Protein AF-A0A3C0GE91-F1 (afdb_monomer_lite)

Structure (mmCIF, N/CA/C/O backbone):
data_AF-A0A3C0GE91-F1
#
_entry.id   AF-A0A3C0GE91-F1
#
loop_
_atom_site.group_PDB
_atom_site.id
_atom_site.type_symbol
_atom_site.label_atom_id
_atom_site.label_alt_id
_atom_site.label_comp_id
_atom_site.label_asym_id
_atom_site.label_entity_id
_atom_site.label_seq_id
_atom_site.pdbx_PDB_ins_code
_atom_site.Cartn_x
_atom_site.Cartn_y
_atom_site.Cartn_z
_atom_site.occupancy
_atom_site.B_iso_or_equiv
_atom_site.auth_seq_id
_atom_site.auth_comp_id
_atom_site.auth_asym_id
_atom_site.auth_atom_id
_atom_site.pdbx_PDB_model_num
ATOM 1 N N . MET A 1 1 ? 30.914 -19.020 -14.185 1.00 50.41 1 MET A N 1
ATOM 2 C CA . MET A 1 1 ? 30.324 -20.326 -13.813 1.00 50.41 1 MET A CA 1
ATOM 3 C C . MET A 1 1 ? 30.070 -20.312 -12.310 1.00 50.41 1 MET A C 1
ATOM 5 O O . MET A 1 1 ? 30.937 -19.838 -11.586 1.00 50.41 1 MET A O 1
ATOM 9 N N . PHE A 1 2 ? 28.882 -20.708 -11.852 1.00 56.19 2 PHE A N 1
ATOM 10 C CA . PHE A 1 2 ? 28.525 -20.740 -10.426 1.00 56.19 2 PHE A CA 1
ATOM 11 C C . PHE A 1 2 ? 29.394 -21.771 -9.683 1.00 56.19 2 PHE A C 1
ATOM 13 O O . PHE A 1 2 ? 29.460 -22.917 -10.116 1.00 56.19 2 PHE A O 1
ATOM 20 N N . ASP A 1 3 ? 30.070 -21.361 -8.601 1.00 71.06 3 ASP A N 1
ATOM 21 C CA . ASP A 1 3 ? 30.943 -22.225 -7.790 1.00 71.06 3 ASP A CA 1
ATOM 22 C C . ASP A 1 3 ? 30.286 -22.526 -6.427 1.00 71.06 3 ASP A C 1
ATOM 24 O O . ASP A 1 3 ? 30.345 -21.699 -5.507 1.00 71.06 3 ASP A O 1
ATOM 28 N N . PRO A 1 4 ? 29.647 -23.699 -6.271 1.00 59.56 4 PRO A N 1
ATOM 29 C CA . PRO A 1 4 ? 28.964 -24.076 -5.036 1.00 59.56 4 PRO A CA 1
ATOM 30 C C . PRO A 1 4 ? 29.921 -24.279 -3.852 1.00 59.56 4 PRO A C 1
ATOM 32 O O . PRO A 1 4 ? 29.479 -24.234 -2.702 1.00 59.56 4 PRO A O 1
ATOM 35 N N . ASN A 1 5 ? 31.227 -24.433 -4.090 1.00 64.62 5 ASN A N 1
ATOM 36 C CA . ASN A 1 5 ? 32.213 -24.634 -3.028 1.00 64.62 5 ASN A CA 1
ATOM 37 C C . ASN A 1 5 ? 32.580 -23.331 -2.302 1.00 64.62 5 ASN A C 1
ATOM 39 O O . ASN A 1 5 ? 33.088 -23.376 -1.181 1.00 64.62 5 ASN A O 1
ATOM 43 N N . LYS A 1 6 ? 32.271 -22.164 -2.885 1.00 65.06 6 LYS A N 1
ATOM 44 C CA . LYS A 1 6 ? 32.520 -20.852 -2.259 1.00 65.06 6 LYS A CA 1
ATOM 45 C C . LYS A 1 6 ? 31.477 -20.448 -1.220 1.00 65.06 6 LYS A C 1
ATOM 47 O O . LYS A 1 6 ? 31.729 -19.547 -0.426 1.00 65.06 6 LYS A O 1
ATOM 52 N N . HIS A 1 7 ? 30.328 -21.124 -1.165 1.00 61.69 7 HIS A N 1
ATOM 53 C CA . HIS A 1 7 ? 29.272 -20.802 -0.208 1.00 61.69 7 HIS A CA 1
ATOM 54 C C . HIS A 1 7 ? 28.647 -22.069 0.397 1.00 61.69 7 HIS A C 1
ATOM 56 O O . HIS A 1 7 ? 27.613 -22.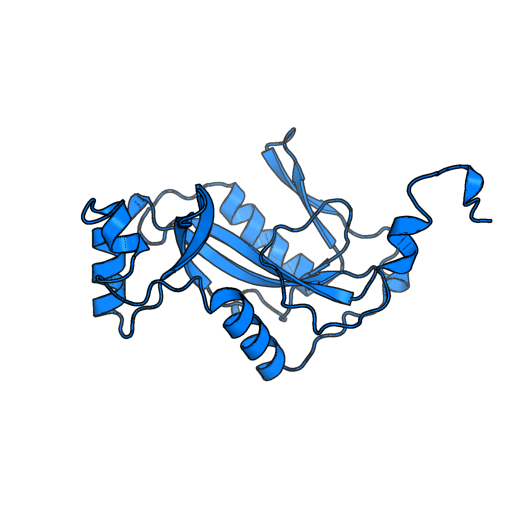557 -0.055 1.00 61.69 7 HIS A O 1
ATOM 62 N N . ARG A 1 8 ? 29.231 -22.551 1.508 1.00 56.38 8 ARG A N 1
ATOM 63 C CA . ARG A 1 8 ? 28.765 -23.721 2.295 1.00 56.38 8 ARG A CA 1
ATOM 64 C C . ARG A 1 8 ? 27.279 -23.693 2.706 1.00 56.38 8 ARG A C 1
ATOM 66 O O . ARG A 1 8 ? 26.743 -24.727 3.079 1.00 56.38 8 ARG A O 1
ATOM 73 N N . LYS A 1 9 ? 26.600 -22.539 2.641 1.00 57.41 9 LYS A N 1
ATOM 74 C CA . LYS A 1 9 ? 25.171 -22.371 2.986 1.00 57.41 9 LYS A CA 1
ATOM 75 C C . LYS A 1 9 ? 24.216 -22.408 1.781 1.00 57.41 9 LYS A C 1
ATOM 77 O O . LYS A 1 9 ? 23.005 -22.356 1.978 1.00 57.41 9 LYS A O 1
ATOM 82 N N . THR A 1 10 ? 24.723 -22.484 0.550 1.00 56.72 10 THR A N 1
ATOM 83 C CA . THR A 1 10 ? 23.903 -22.298 -0.661 1.00 56.72 10 THR A CA 1
ATOM 84 C C . THR A 1 10 ? 23.263 -23.596 -1.150 1.00 56.72 10 THR A C 1
ATOM 86 O O . THR A 1 10 ? 22.113 -23.576 -1.576 1.00 56.72 10 THR A O 1
ATOM 89 N N . ALA A 1 11 ? 23.934 -24.741 -0.997 1.00 53.84 11 ALA A N 1
ATOM 90 C CA . ALA A 1 11 ? 23.398 -26.039 -1.422 1.00 53.84 11 ALA A CA 1
ATOM 91 C C . ALA A 1 11 ? 22.108 -26.433 -0.672 1.00 53.84 11 ALA A C 1
ATOM 93 O O . ALA A 1 11 ? 21.138 -26.859 -1.292 1.00 53.84 11 ALA A O 1
ATOM 94 N N . ALA A 1 12 ? 22.048 -26.195 0.645 1.00 53.97 12 ALA A N 1
ATOM 95 C CA . ALA A 1 12 ? 20.859 -26.477 1.459 1.00 53.97 12 ALA A CA 1
ATOM 96 C C . ALA A 1 12 ? 19.664 -25.554 1.139 1.00 53.97 12 ALA A C 1
ATOM 98 O O . ALA A 1 12 ? 18.514 -25.932 1.340 1.00 53.97 12 ALA A O 1
ATOM 99 N N . ARG A 1 13 ? 19.937 -24.348 0.624 1.00 50.50 13 ARG A N 1
ATOM 100 C CA . ARG A 1 13 ? 18.934 -23.316 0.313 1.00 50.50 13 ARG A CA 1
ATOM 101 C C . ARG A 1 13 ? 18.352 -23.464 -1.097 1.00 50.50 13 ARG A C 1
ATOM 103 O O . ARG A 1 13 ? 17.225 -23.052 -1.342 1.00 50.50 13 ARG A O 1
ATOM 110 N N . LEU A 1 14 ? 19.109 -24.073 -2.013 1.00 52.66 14 LEU A N 1
ATOM 111 C CA . LEU A 1 14 ? 18.667 -24.373 -3.378 1.00 52.66 14 LEU A CA 1
ATOM 112 C C . LEU A 1 14 ? 17.669 -25.539 -3.424 1.00 52.66 14 LEU A C 1
ATOM 114 O O . LEU A 1 14 ? 16.733 -25.504 -4.216 1.00 52.66 14 LEU A O 1
ATOM 118 N N . ALA A 1 15 ? 17.801 -26.521 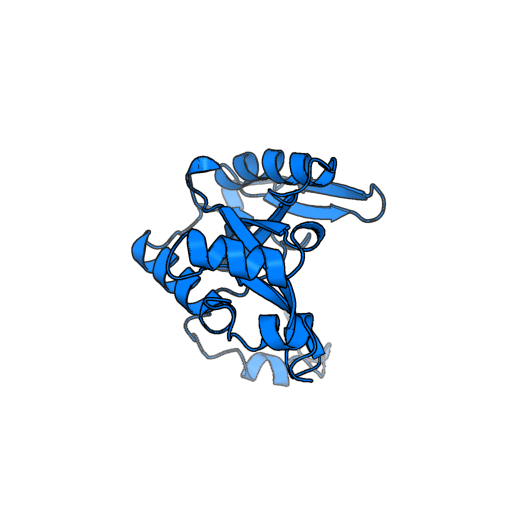-2.526 1.00 51.53 15 ALA A N 1
ATOM 119 C CA . ALA A 1 15 ? 16.870 -27.649 -2.422 1.00 51.53 15 ALA A CA 1
ATOM 120 C C . ALA A 1 15 ? 15.448 -27.248 -1.967 1.00 51.53 15 ALA A C 1
ATOM 122 O O . ALA A 1 15 ? 14.512 -28.025 -2.114 1.00 51.53 15 ALA A O 1
ATOM 123 N N . THR A 1 16 ? 15.266 -26.033 -1.435 1.00 47.50 16 THR A N 1
ATOM 124 C CA . THR A 1 16 ? 13.974 -25.523 -0.938 1.00 47.50 16 THR A CA 1
ATOM 125 C C . THR A 1 16 ? 13.190 -24.702 -1.970 1.00 47.50 16 THR A C 1
ATOM 127 O O . THR A 1 16 ? 12.083 -24.262 -1.676 1.00 47.50 16 THR A O 1
ATOM 130 N N . LEU A 1 17 ? 13.738 -24.476 -3.172 1.00 46.94 17 LEU A N 1
ATOM 131 C CA . LEU A 1 17 ? 13.163 -23.574 -4.186 1.00 46.94 17 LEU A CA 1
ATOM 132 C C . LEU A 1 17 ? 12.207 -24.245 -5.188 1.00 46.94 17 LEU A C 1
ATOM 134 O O . LEU A 1 17 ? 11.751 -23.596 -6.125 1.00 46.94 17 LEU A O 1
ATOM 138 N N . ALA A 1 18 ? 11.846 -25.511 -4.983 1.00 44.94 18 ALA A N 1
ATOM 139 C CA . ALA A 1 18 ? 10.822 -26.186 -5.772 1.00 44.94 18 ALA A CA 1
ATOM 140 C C . ALA A 1 18 ? 9.492 -26.214 -5.009 1.00 44.94 18 ALA A C 1
ATOM 142 O O . ALA A 1 18 ? 9.148 -27.188 -4.345 1.00 44.94 18 ALA A O 1
ATOM 143 N N . THR A 1 19 ? 8.736 -25.122 -5.075 1.00 43.22 19 THR A N 1
ATOM 144 C CA . THR A 1 19 ? 7.270 -25.175 -4.979 1.00 43.22 19 THR A CA 1
ATOM 145 C C . THR A 1 19 ? 6.695 -23.871 -5.510 1.00 43.22 19 THR A C 1
ATOM 147 O O . THR A 1 19 ? 6.804 -22.822 -4.877 1.00 43.22 19 THR A O 1
ATOM 150 N N . ILE A 1 20 ? 6.057 -23.946 -6.678 1.00 49.94 20 ILE A N 1
ATOM 151 C CA . ILE A 1 20 ? 5.160 -22.908 -7.189 1.00 49.94 20 ILE A CA 1
ATOM 152 C C . ILE A 1 20 ? 3.914 -22.964 -6.300 1.00 49.94 20 ILE A C 1
ATOM 154 O O . ILE A 1 20 ? 2.915 -23.596 -6.629 1.00 49.94 20 ILE A O 1
ATOM 158 N N . LYS A 1 21 ? 3.999 -22.394 -5.097 1.00 49.56 21 LYS A N 1
ATOM 159 C CA . LYS A 1 21 ? 2.789 -22.027 -4.366 1.00 49.56 21 LYS A CA 1
ATOM 160 C C . LYS A 1 21 ? 2.251 -20.759 -5.025 1.00 49.56 21 LYS A C 1
ATOM 162 O O . LYS A 1 21 ? 3.065 -19.887 -5.337 1.00 49.56 21 LYS A O 1
ATOM 167 N N . PRO A 1 22 ? 0.928 -20.622 -5.215 1.00 52.94 22 PRO A N 1
ATOM 168 C CA . PRO A 1 22 ? 0.332 -19.329 -5.513 1.00 52.94 22 PRO A CA 1
ATOM 169 C C . PRO A 1 22 ? 0.810 -18.367 -4.431 1.00 52.94 22 PRO A C 1
ATOM 171 O O . PRO A 1 22 ? 0.494 -18.542 -3.252 1.00 52.94 22 PRO A O 1
ATOM 174 N N . GLN A 1 23 ? 1.687 -17.441 -4.804 1.00 64.19 23 GLN A N 1
ATOM 175 C CA . GLN A 1 23 ? 2.278 -16.544 -3.834 1.00 64.19 23 GLN A CA 1
ATOM 176 C C . GLN A 1 23 ? 1.206 -15.524 -3.489 1.00 64.19 23 GLN A C 1
ATOM 178 O O . GLN A 1 23 ? 0.832 -14.699 -4.318 1.00 64.19 23 GLN A O 1
ATOM 183 N N . GLU A 1 24 ? 0.669 -15.623 -2.279 1.00 81.00 24 GLU A N 1
ATOM 184 C CA . GLU A 1 24 ? -0.128 -14.553 -1.702 1.00 81.00 24 GLU A CA 1
ATOM 185 C C . GLU A 1 24 ? 0.660 -13.243 -1.815 1.00 81.00 24 GLU A C 1
ATOM 187 O O . GLU A 1 24 ? 1.863 -13.197 -1.521 1.00 81.00 24 GLU A O 1
ATOM 192 N N . TRP A 1 25 ? 0.007 -12.190 -2.303 1.00 92.25 25 TRP A N 1
ATOM 193 C CA . TRP A 1 25 ? 0.679 -10.923 -2.539 1.00 92.25 25 TRP A CA 1
ATOM 194 C C . TRP A 1 25 ? 0.981 -10.281 -1.198 1.00 92.25 25 TRP A C 1
ATOM 196 O O . TRP A 1 25 ? 0.097 -9.805 -0.489 1.00 92.25 25 TRP A O 1
ATOM 206 N N . GLN A 1 26 ? 2.252 -10.287 -0.827 1.00 91.94 26 GLN A N 1
ATOM 207 C CA . GLN A 1 26 ? 2.654 -9.763 0.467 1.00 91.94 26 GLN A CA 1
ATOM 208 C C . GLN A 1 26 ? 2.490 -8.246 0.503 1.00 91.94 26 GLN A C 1
ATOM 210 O O . GLN A 1 26 ? 2.863 -7.555 -0.442 1.00 91.94 26 GLN A O 1
ATOM 215 N N . ILE A 1 27 ? 2.006 -7.721 1.626 1.00 92.50 27 ILE A N 1
ATOM 216 C CA . ILE A 1 27 ? 2.015 -6.281 1.875 1.00 92.50 27 ILE A CA 1
ATOM 217 C C . ILE A 1 27 ? 3.434 -5.872 2.273 1.00 92.50 27 ILE A C 1
ATOM 219 O O . ILE A 1 27 ? 3.951 -6.331 3.297 1.00 92.50 27 ILE A O 1
ATOM 223 N N . ARG A 1 28 ? 4.088 -5.047 1.452 1.00 93.56 28 ARG A N 1
ATOM 224 C CA . ARG A 1 28 ? 5.452 -4.556 1.692 1.00 93.56 28 ARG A CA 1
ATOM 225 C C . ARG A 1 28 ? 5.751 -3.290 0.897 1.00 93.56 28 ARG A C 1
ATOM 227 O O . ARG A 1 28 ? 5.101 -2.990 -0.097 1.00 93.56 28 ARG A O 1
ATOM 234 N N . LYS A 1 29 ? 6.794 -2.572 1.310 1.00 94.62 29 LYS A N 1
ATOM 235 C CA . LYS A 1 29 ? 7.326 -1.440 0.547 1.00 94.62 29 LYS A CA 1
ATOM 236 C C . LYS A 1 29 ? 8.186 -1.916 -0.639 1.00 94.62 29 LYS A C 1
ATOM 238 O O . LYS A 1 29 ? 8.848 -2.954 -0.508 1.00 94.62 29 LYS A O 1
ATOM 243 N N . PRO A 1 30 ? 8.221 -1.154 -1.746 1.00 95.94 30 PRO A N 1
ATOM 244 C CA . PRO A 1 30 ? 9.219 -1.299 -2.801 1.00 95.94 30 PRO A CA 1
ATOM 245 C C . PRO A 1 30 ? 10.654 -1.212 -2.257 1.00 95.94 30 PRO A C 1
ATOM 247 O O . PRO A 1 30 ? 10.892 -0.660 -1.178 1.00 95.94 30 PRO A O 1
ATOM 250 N N . LYS A 1 31 ? 11.609 -1.784 -2.995 1.00 93.44 31 LYS A N 1
ATOM 251 C CA . LYS A 1 31 ? 13.030 -1.837 -2.623 1.00 93.44 31 LYS A CA 1
ATOM 252 C C . LYS A 1 31 ? 13.891 -1.216 -3.714 1.00 93.44 31 LYS A C 1
ATOM 254 O O . LYS A 1 31 ? 13.606 -1.379 -4.893 1.00 93.44 31 LYS A O 1
ATOM 259 N N . ASN A 1 32 ? 15.020 -0.628 -3.326 1.00 93.69 32 ASN A N 1
ATOM 260 C CA . ASN A 1 32 ? 16.008 -0.075 -4.263 1.00 93.69 32 ASN A CA 1
ATOM 261 C C . ASN A 1 32 ? 16.715 -1.134 -5.142 1.00 93.69 32 ASN A C 1
ATOM 263 O O . ASN A 1 32 ? 17.412 -0.791 -6.101 1.00 93.69 32 ASN A O 1
ATOM 267 N N . SER A 1 33 ? 16.553 -2.423 -4.827 1.00 93.81 33 SER A N 1
ATOM 268 C CA . SER A 1 33 ? 17.081 -3.539 -5.614 1.00 93.81 33 SER A CA 1
ATOM 269 C C . SER A 1 33 ? 16.181 -3.950 -6.779 1.00 93.81 33 SER A C 1
ATOM 271 O O . SER A 1 33 ? 16.674 -4.600 -7.697 1.00 93.81 33 SER A O 1
ATOM 273 N N . ASP A 1 34 ? 14.899 -3.574 -6.760 1.00 95.81 34 ASP A N 1
ATOM 274 C CA . ASP A 1 34 ? 13.881 -4.144 -7.644 1.00 95.81 34 ASP A CA 1
ATOM 275 C C . ASP A 1 34 ? 13.248 -3.047 -8.511 1.00 95.81 34 ASP A C 1
ATOM 277 O O . ASP A 1 34 ? 12.730 -2.060 -7.992 1.00 95.81 34 ASP A O 1
ATOM 281 N N . PHE A 1 35 ? 13.257 -3.237 -9.833 1.00 97.88 35 PHE A N 1
ATOM 282 C CA . PHE A 1 35 ? 12.395 -2.463 -10.727 1.00 97.88 35 PHE A CA 1
ATOM 283 C C . PHE A 1 35 ? 10.970 -3.001 -10.642 1.00 97.88 35 PHE A C 1
ATOM 285 O O . PHE A 1 35 ? 10.756 -4.218 -10.713 1.00 97.88 35 PHE A O 1
ATOM 292 N N . ILE A 1 36 ? 10.011 -2.094 -10.496 1.00 97.94 36 ILE A N 1
ATOM 293 C CA . ILE A 1 36 ? 8.596 -2.399 -10.354 1.00 97.94 36 ILE A CA 1
ATOM 294 C C . ILE A 1 36 ? 7.743 -1.584 -11.320 1.00 97.94 36 ILE A C 1
ATOM 296 O O . ILE A 1 36 ? 8.153 -0.517 -11.773 1.00 97.94 36 ILE A O 1
ATOM 300 N N . GLN A 1 37 ? 6.546 -2.095 -11.583 1.00 97.94 37 GLN A N 1
ATOM 301 C CA . GLN A 1 37 ? 5.426 -1.324 -12.108 1.00 97.94 37 GLN A CA 1
ATOM 302 C C . GLN A 1 37 ? 4.228 -1.466 -11.177 1.00 97.94 37 GLN A C 1
ATOM 304 O O . GLN A 1 37 ? 4.069 -2.494 -10.507 1.00 97.94 37 GLN A O 1
ATOM 309 N N . ILE A 1 38 ? 3.401 -0.429 -11.140 1.00 98.19 38 ILE A N 1
ATOM 310 C CA . ILE A 1 38 ? 2.135 -0.381 -10.412 1.00 98.19 38 ILE A CA 1
ATOM 311 C C . ILE A 1 38 ? 0.996 -0.646 -11.401 1.00 98.19 38 ILE A C 1
ATOM 313 O O . ILE A 1 38 ? 1.059 -0.225 -12.551 1.00 98.19 38 ILE A O 1
ATOM 317 N N . TYR A 1 39 ? -0.023 -1.387 -10.972 1.00 97.25 39 TYR A N 1
ATOM 318 C CA . TYR A 1 39 ? -1.207 -1.663 -11.790 1.00 97.25 39 TYR A CA 1
ATOM 319 C C . TYR A 1 39 ? -2.026 -0.391 -12.078 1.00 97.25 39 TYR A C 1
ATOM 321 O O . TYR A 1 39 ? -2.027 0.546 -11.280 1.00 97.25 39 TYR A O 1
ATOM 329 N N . GLY A 1 40 ? -2.782 -0.394 -13.176 1.00 95.06 40 GLY A N 1
ATOM 330 C CA . GLY A 1 40 ? -3.640 0.718 -13.591 1.00 95.06 40 GLY A CA 1
ATOM 331 C C . GLY A 1 40 ? -2.950 1.683 -14.554 1.00 95.06 40 GLY A C 1
ATOM 332 O O . GLY A 1 40 ? -1.742 1.616 -14.765 1.00 95.06 40 GLY A O 1
ATOM 333 N N . ASN A 1 41 ? -3.741 2.561 -15.160 1.00 94.62 41 ASN A N 1
ATOM 334 C CA . ASN A 1 41 ? -3.296 3.584 -16.106 1.00 94.62 41 ASN A CA 1
ATOM 335 C C . ASN A 1 41 ? -3.206 4.964 -15.450 1.00 94.62 41 ASN A C 1
ATOM 337 O O . ASN A 1 41 ? -2.431 5.809 -15.904 1.00 94.62 41 ASN A O 1
ATOM 341 N N . SER A 1 42 ? -3.988 5.195 -14.395 1.00 94.81 42 SER A N 1
ATOM 342 C CA . SER A 1 42 ? -3.926 6.412 -13.595 1.00 94.81 42 SER A CA 1
ATOM 343 C C . SER A 1 42 ? -4.120 6.125 -12.107 1.00 94.81 42 SER A C 1
ATOM 345 O O . SER A 1 42 ? -4.518 5.031 -11.700 1.00 94.81 42 SER A O 1
ATOM 347 N N . ILE A 1 43 ? -3.811 7.109 -11.264 1.00 94.31 43 ILE A N 1
ATOM 348 C CA . ILE A 1 43 ? -3.907 6.966 -9.807 1.00 94.31 43 ILE A CA 1
ATOM 349 C C . ILE A 1 43 ? -5.355 6.733 -9.347 1.00 94.31 43 ILE A C 1
ATOM 351 O O . ILE A 1 43 ? -5.574 6.123 -8.305 1.00 94.31 43 ILE A O 1
ATOM 355 N N . GLU A 1 44 ? -6.335 7.174 -10.137 1.00 94.69 44 GLU A N 1
ATOM 356 C CA . GLU A 1 44 ? -7.7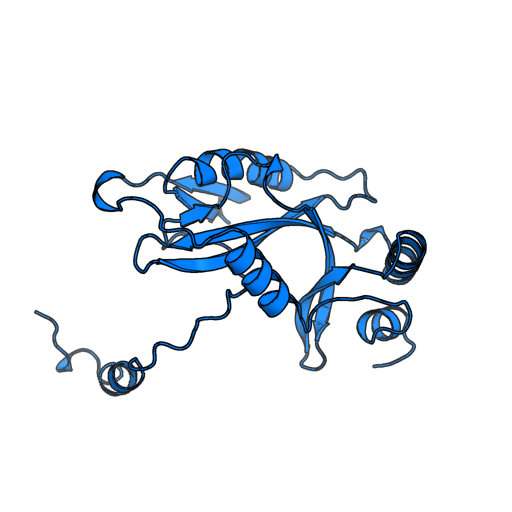69 6.974 -9.910 1.00 94.69 44 GLU A CA 1
ATOM 357 C C . GLU A 1 44 ? -8.207 5.512 -10.077 1.00 94.69 44 GLU A C 1
ATOM 359 O O . GLU A 1 44 ? -9.231 5.125 -9.517 1.00 94.69 44 GLU A O 1
ATOM 364 N N . ASP A 1 45 ? -7.421 4.682 -10.774 1.00 92.75 45 ASP A N 1
ATOM 365 C CA . ASP A 1 45 ? -7.662 3.235 -10.864 1.00 92.75 45 ASP A CA 1
ATOM 366 C C . ASP A 1 45 ? -7.336 2.505 -9.545 1.00 92.75 45 ASP A C 1
ATOM 368 O O . ASP A 1 45 ? -7.622 1.313 -9.392 1.00 92.75 45 ASP A O 1
ATOM 372 N N . LEU A 1 46 ? -6.699 3.192 -8.589 1.00 95.44 46 LEU A N 1
ATOM 373 C CA . LEU A 1 46 ? -6.241 2.618 -7.330 1.00 95.44 46 LEU A CA 1
ATOM 374 C C . LEU A 1 46 ? -7.196 2.944 -6.182 1.00 95.44 46 LEU A C 1
ATOM 376 O O . LEU A 1 46 ? -7.633 4.077 -5.989 1.00 95.44 46 LEU A O 1
ATOM 380 N N . ALA A 1 47 ? -7.462 1.939 -5.349 1.00 94.00 47 ALA A N 1
ATOM 381 C CA . ALA A 1 47 ? -8.283 2.116 -4.161 1.00 94.00 47 ALA A CA 1
ATOM 382 C C . ALA A 1 47 ? -7.550 2.944 -3.096 1.00 94.00 47 ALA A C 1
ATOM 384 O O . ALA A 1 47 ? -6.360 2.743 -2.836 1.00 94.00 47 ALA A O 1
ATOM 385 N N . ILE A 1 48 ? -8.291 3.822 -2.423 1.00 94.38 48 ILE A N 1
ATOM 386 C CA . ILE A 1 48 ? -7.841 4.517 -1.219 1.00 94.38 48 ILE A CA 1
ATOM 387 C C . ILE A 1 48 ? -8.550 3.888 -0.027 1.00 94.38 48 ILE A C 1
ATOM 389 O O . ILE A 1 48 ? -9.771 3.755 -0.025 1.00 94.38 48 ILE A O 1
ATOM 393 N N . VAL A 1 49 ? -7.782 3.503 0.986 1.00 94.38 49 VAL A N 1
ATOM 394 C CA . VAL A 1 49 ? -8.297 2.841 2.188 1.00 94.38 49 VAL A CA 1
ATOM 395 C C . VAL A 1 49 ? -7.886 3.594 3.440 1.00 94.38 49 VAL A C 1
ATOM 397 O O . VAL A 1 49 ? -6.819 4.213 3.485 1.00 94.38 49 VAL A O 1
ATOM 400 N N . ASN A 1 50 ? -8.721 3.506 4.471 1.00 95.81 50 ASN A N 1
ATOM 401 C CA . ASN A 1 50 ? -8.361 3.914 5.820 1.00 95.81 50 ASN A CA 1
ATOM 402 C C . ASN A 1 50 ? -7.712 2.742 6.544 1.00 95.81 50 ASN A C 1
ATOM 404 O O . ASN A 1 50 ? -8.116 1.589 6.395 1.00 95.81 50 ASN A O 1
ATOM 408 N N . MET A 1 51 ? -6.687 3.039 7.330 1.00 95.25 51 MET A N 1
ATOM 409 C CA . MET A 1 51 ? -5.948 2.032 8.066 1.00 95.25 51 MET A CA 1
ATOM 410 C C . MET A 1 51 ? -5.501 2.524 9.434 1.00 95.25 51 MET A C 1
ATOM 412 O O . MET A 1 51 ? -5.293 3.716 9.674 1.00 95.25 51 MET A O 1
ATOM 416 N N . TYR A 1 52 ? -5.288 1.562 10.317 1.00 95.12 52 TYR A N 1
ATOM 417 C CA . TYR A 1 52 ? -4.768 1.752 11.655 1.00 95.12 52 TYR A CA 1
ATOM 418 C C . TYR A 1 52 ? -3.526 0.885 11.855 1.00 95.12 52 TYR A C 1
ATOM 420 O O . TYR A 1 52 ? -3.477 -0.274 11.441 1.00 95.12 52 TYR A O 1
ATOM 428 N N . GLU A 1 53 ? -2.493 1.449 12.472 1.00 93.06 53 GLU A N 1
ATOM 429 C CA . GLU A 1 53 ? -1.256 0.727 12.758 1.00 93.06 53 GLU A CA 1
ATOM 430 C C . GLU A 1 53 ? -1.259 0.266 14.211 1.00 93.06 53 GLU A C 1
ATOM 432 O O . GLU A 1 53 ? -1.215 1.083 15.128 1.00 93.06 53 GLU A O 1
ATOM 437 N N . GLN A 1 54 ? -1.271 -1.047 14.426 1.00 92.00 54 GLN A N 1
ATOM 438 C CA . GLN A 1 54 ? -1.252 -1.633 15.764 1.00 92.00 54 GLN A CA 1
ATOM 439 C C . GLN A 1 54 ? -0.523 -2.970 15.761 1.00 92.00 54 GLN A C 1
ATOM 441 O O . GLN A 1 54 ? -0.446 -3.656 14.737 1.00 92.00 54 GLN A O 1
ATOM 446 N N . ARG A 1 55 ? 0.020 -3.346 16.918 1.00 89.50 55 ARG A N 1
ATOM 447 C CA . ARG A 1 55 ? 0.611 -4.667 17.115 1.00 89.50 55 ARG A CA 1
ATOM 448 C C . ARG A 1 55 ? -0.455 -5.759 17.025 1.00 89.50 55 ARG A C 1
ATOM 450 O O . ARG A 1 55 ? -1.551 -5.612 17.562 1.00 89.50 55 ARG A O 1
ATOM 457 N N . ASP A 1 56 ? -0.114 -6.859 16.368 1.00 85.50 56 ASP A N 1
ATOM 458 C CA . ASP A 1 56 ? -0.870 -8.104 16.486 1.00 85.50 56 ASP A CA 1
ATOM 459 C C . ASP A 1 56 ? -0.665 -8.753 17.870 1.00 85.50 56 ASP A C 1
ATOM 461 O O . ASP A 1 56 ? 0.141 -8.286 18.682 1.00 85.50 56 ASP A O 1
ATOM 465 N N . GLY A 1 57 ? -1.369 -9.857 18.141 1.00 79.38 57 GLY A N 1
ATOM 466 C CA . GLY A 1 57 ? -1.208 -10.616 19.390 1.00 79.38 57 GLY A CA 1
ATOM 467 C C . GLY A 1 57 ? 0.213 -11.164 19.619 1.00 79.38 57 GLY A C 1
ATOM 468 O O . GLY A 1 57 ? 0.557 -11.522 20.742 1.00 79.38 57 GLY A O 1
ATOM 469 N N . GLY A 1 58 ? 1.060 -11.191 18.581 1.00 82.69 58 GLY A N 1
ATOM 470 C CA . GLY A 1 58 ? 2.480 -11.550 18.654 1.00 82.69 58 GLY A CA 1
ATOM 471 C C . GLY A 1 58 ? 3.417 -10.358 18.881 1.00 82.69 58 GLY A C 1
ATOM 472 O O . GLY A 1 58 ? 4.636 -10.530 18.905 1.00 82.69 58 GLY A O 1
ATOM 473 N N . GLY A 1 59 ? 2.884 -9.143 19.029 1.00 82.94 59 GLY A N 1
ATOM 474 C CA . GLY A 1 59 ? 3.660 -7.928 19.263 1.00 82.94 59 GLY A CA 1
ATOM 475 C C . GLY A 1 59 ? 4.270 -7.308 18.003 1.00 82.94 59 GLY A C 1
ATOM 476 O O . GLY A 1 59 ? 5.018 -6.332 18.116 1.00 82.94 59 GLY A O 1
ATOM 477 N N . THR A 1 60 ? 3.972 -7.814 16.807 1.00 87.62 60 THR A N 1
ATOM 478 C CA . THR A 1 60 ? 4.491 -7.256 15.549 1.00 87.62 60 THR A CA 1
ATOM 479 C C . THR A 1 60 ? 3.574 -6.148 15.055 1.00 87.62 60 THR A C 1
ATOM 481 O O . THR A 1 60 ? 2.373 -6.355 14.947 1.00 87.62 60 THR A O 1
ATOM 484 N N . MET A 1 61 ? 4.123 -4.976 14.712 1.00 90.06 61 MET A N 1
ATOM 485 C CA . MET A 1 61 ? 3.331 -3.898 14.105 1.00 90.06 61 MET A CA 1
ATOM 486 C C . MET A 1 61 ? 2.733 -4.352 12.772 1.00 90.06 61 MET A C 1
ATOM 488 O O . MET A 1 61 ? 3.459 -4.816 11.887 1.00 90.06 61 MET A O 1
ATOM 492 N N . LYS A 1 62 ? 1.420 -4.189 12.627 1.00 90.56 62 LYS A N 1
ATOM 493 C CA . LYS A 1 62 ? 0.660 -4.479 11.412 1.00 90.56 62 LYS A CA 1
ATOM 494 C C . LYS A 1 62 ? -0.162 -3.265 10.998 1.00 90.56 62 LYS A C 1
ATOM 496 O O . LYS A 1 62 ? -0.514 -2.421 11.819 1.00 90.56 62 LYS A O 1
ATOM 501 N N . GLU A 1 63 ? -0.452 -3.211 9.707 1.00 92.50 63 GLU A N 1
ATOM 502 C CA . GLU A 1 63 ? -1.395 -2.278 9.098 1.00 92.50 63 GLU A CA 1
ATOM 503 C C . GLU A 1 63 ? -2.737 -3.009 8.975 1.00 92.50 63 GLU A C 1
ATOM 505 O O . GLU A 1 63 ? -2.803 -4.069 8.347 1.00 92.50 63 GLU A O 1
ATOM 510 N N . TRP A 1 64 ? -3.765 -2.468 9.627 1.00 94.06 64 TRP A N 1
ATOM 511 C CA . TRP A 1 64 ? -5.129 -2.992 9.660 1.00 94.06 64 TRP A CA 1
ATOM 512 C C . TRP A 1 64 ? -6.033 -2.071 8.854 1.00 94.06 64 TRP A C 1
ATOM 514 O O . TRP A 1 64 ? -6.025 -0.867 9.099 1.00 94.06 64 TRP A O 1
ATOM 524 N N . LEU A 1 65 ? -6.804 -2.607 7.914 1.00 95.38 65 LEU A N 1
ATOM 525 C CA . LEU A 1 65 ? -7.802 -1.837 7.179 1.00 95.38 65 LEU A CA 1
ATOM 526 C C . LEU A 1 65 ? -9.018 -1.576 8.059 1.00 95.38 65 LEU A C 1
ATOM 528 O O . LEU A 1 65 ? -9.422 -2.443 8.827 1.00 95.38 65 LEU A O 1
ATOM 532 N N . ILE A 1 66 ? -9.602 -0.394 7.929 1.00 95.50 66 ILE A N 1
ATOM 533 C CA . ILE A 1 66 ? -10.905 -0.070 8.508 1.00 95.50 66 ILE A CA 1
ATOM 534 C C . ILE A 1 66 ? -11.930 -0.263 7.395 1.00 95.50 66 ILE A C 1
ATOM 536 O O . ILE A 1 66 ? -11.806 0.365 6.343 1.00 95.50 66 ILE A O 1
ATOM 540 N N . GLN A 1 67 ? -12.862 -1.189 7.604 1.00 94.38 67 GLN A N 1
ATOM 541 C CA . GLN A 1 67 ? -13.908 -1.515 6.640 1.00 94.38 67 GLN A CA 1
ATOM 542 C C . GLN A 1 67 ? -15.126 -2.084 7.375 1.00 94.38 67 GLN A C 1
ATOM 544 O O . GLN A 1 67 ? -15.389 -3.288 7.371 1.00 94.38 67 GLN A O 1
ATOM 549 N N . GLY A 1 68 ? -15.845 -1.200 8.050 1.00 92.81 68 GLY A N 1
ATOM 550 C CA . GLY A 1 68 ? -17.142 -1.456 8.640 1.00 92.81 68 GLY A CA 1
ATOM 551 C C . GLY A 1 68 ? -18.185 -1.828 7.591 1.00 92.81 68 GLY A C 1
ATOM 552 O O . GLY A 1 68 ? -18.025 -1.631 6.387 1.00 92.81 68 GLY A O 1
ATOM 553 N N . LYS A 1 69 ? -19.296 -2.389 8.066 1.00 9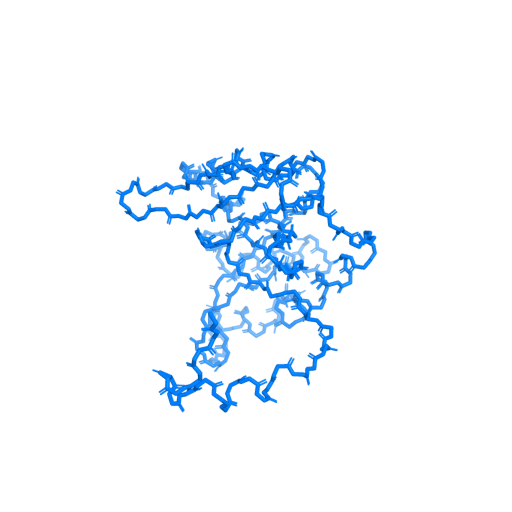3.44 69 LYS A N 1
ATOM 554 C CA . LYS A 1 69 ? -20.438 -2.768 7.216 1.00 93.44 69 LYS A CA 1
ATOM 555 C C . LYS A 1 69 ? -21.132 -1.576 6.534 1.00 93.44 69 LYS A C 1
ATOM 557 O O . LYS A 1 69 ? -21.835 -1.775 5.547 1.00 93.44 69 LYS A O 1
ATOM 562 N N . ASP A 1 70 ? -20.992 -0.383 7.106 1.00 94.56 70 ASP A N 1
ATOM 563 C CA . ASP A 1 70 ? -21.599 0.877 6.688 1.00 94.56 70 ASP A CA 1
ATOM 564 C C . ASP A 1 70 ? -20.766 2.060 7.219 1.00 94.56 70 ASP A C 1
ATOM 566 O O . ASP A 1 70 ? -19.951 1.897 8.135 1.00 94.56 70 ASP A O 1
ATOM 570 N N . ASP A 1 71 ? -20.994 3.249 6.654 1.00 93.62 71 ASP A N 1
ATOM 571 C CA . ASP A 1 71 ? -20.267 4.480 7.001 1.00 93.62 71 ASP A CA 1
ATOM 572 C C . ASP A 1 71 ? -20.411 4.841 8.492 1.00 93.62 71 ASP A C 1
ATOM 574 O O . ASP A 1 71 ? -19.461 5.293 9.127 1.00 93.62 71 ASP A O 1
ATOM 578 N N . GLU A 1 72 ? -21.578 4.579 9.093 1.00 96.50 72 GLU A N 1
ATOM 579 C CA . GLU A 1 72 ? -21.816 4.827 10.521 1.00 96.50 72 GLU A CA 1
ATOM 580 C C . GLU A 1 72 ? -20.913 3.944 11.403 1.00 96.50 72 GLU A C 1
ATOM 582 O O . GLU A 1 72 ? -20.395 4.378 12.439 1.00 96.50 72 GLU A O 1
ATOM 587 N N . THR A 1 73 ? -20.712 2.687 11.007 1.00 96.12 73 THR A N 1
ATOM 588 C CA . THR A 1 73 ? -19.804 1.762 11.690 1.00 96.12 73 THR A CA 1
ATOM 589 C C . THR A 1 73 ? -18.353 2.205 11.522 1.00 96.12 73 THR A C 1
ATOM 591 O O . THR A 1 73 ? -17.610 2.191 12.507 1.00 96.12 73 THR A O 1
ATOM 594 N N . ASP A 1 74 ? -17.963 2.653 10.327 1.00 94.75 74 ASP A N 1
ATOM 595 C CA . ASP A 1 74 ? -16.629 3.209 10.068 1.00 94.75 74 ASP A CA 1
ATOM 596 C C . ASP A 1 74 ? -16.331 4.416 10.955 1.00 94.75 74 ASP A C 1
ATOM 598 O O . ASP A 1 74 ? -15.293 4.458 11.623 1.00 94.75 74 ASP A O 1
ATOM 602 N N . GLU A 1 75 ? -17.259 5.369 11.039 1.00 95.69 75 GLU A N 1
ATOM 603 C CA . GLU A 1 75 ? -17.118 6.544 11.897 1.00 95.69 75 GLU A CA 1
ATOM 604 C C . GLU A 1 75 ? -16.940 6.148 13.366 1.00 95.69 75 GLU A C 1
ATOM 606 O O . GLU A 1 75 ? -16.032 6.644 14.039 1.00 95.69 75 GLU A O 1
ATOM 611 N N . LYS A 1 76 ? -17.747 5.205 13.869 1.00 97.31 76 LYS A N 1
ATOM 612 C CA . LYS A 1 76 ? -17.624 4.711 15.250 1.00 97.31 76 LYS A CA 1
ATOM 613 C C . LYS A 1 76 ? -16.272 4.051 15.505 1.00 97.31 76 LYS A C 1
ATOM 615 O O . LYS A 1 76 ? -15.651 4.327 16.533 1.00 97.31 76 LYS A O 1
ATOM 620 N N . ILE A 1 77 ? -15.799 3.207 14.586 1.00 97.38 77 ILE A N 1
ATOM 621 C CA . ILE A 1 77 ? -14.476 2.574 14.684 1.00 97.38 77 ILE A CA 1
ATOM 622 C C . ILE A 1 77 ? -13.388 3.649 14.732 1.00 97.38 77 ILE A C 1
ATOM 624 O O . ILE A 1 77 ? -12.549 3.634 15.633 1.00 97.38 77 ILE A O 1
ATOM 628 N N . VAL A 1 78 ? -13.418 4.613 13.811 1.00 96.38 78 VAL A N 1
ATOM 629 C CA . VAL A 1 78 ? -12.441 5.709 13.732 1.00 96.38 78 VAL A CA 1
ATOM 630 C C . VAL A 1 78 ? -12.406 6.531 15.021 1.00 96.38 78 VAL A C 1
ATOM 632 O O . VAL A 1 78 ? -11.319 6.842 15.513 1.00 96.38 78 VAL A O 1
ATOM 635 N N . GLN A 1 79 ? -13.567 6.857 15.598 1.00 96.25 79 GLN A N 1
ATOM 636 C CA . GLN A 1 79 ? -13.636 7.592 16.865 1.00 96.25 79 GLN A CA 1
ATOM 637 C C . GLN A 1 79 ? -12.988 6.807 18.011 1.00 96.25 79 GLN A C 1
ATOM 639 O O . GLN A 1 79 ? -12.182 7.365 18.758 1.00 96.25 79 GLN A O 1
ATOM 644 N N . LEU A 1 80 ? -13.272 5.505 18.118 1.00 97.00 80 LEU A N 1
ATOM 645 C CA . LEU A 1 80 ? -12.676 4.641 19.144 1.00 97.00 80 LEU A CA 1
ATOM 646 C C . LEU A 1 80 ? -11.162 4.458 18.958 1.00 97.00 80 LEU A C 1
ATOM 648 O O . LEU A 1 80 ? -10.428 4.353 19.938 1.00 97.00 80 LEU A O 1
ATOM 652 N N . LEU A 1 81 ? -10.677 4.455 17.716 1.00 95.31 81 LEU A N 1
ATOM 653 C CA . LEU A 1 81 ? -9.252 4.326 17.394 1.00 95.31 81 LEU A CA 1
ATOM 654 C C . LEU A 1 81 ? -8.466 5.641 17.483 1.00 95.31 81 LEU A C 1
ATOM 656 O O . LEU A 1 81 ? -7.255 5.631 17.253 1.00 95.31 81 LEU A O 1
ATOM 660 N N . ASN A 1 82 ? -9.126 6.742 17.858 1.00 92.56 82 ASN A N 1
ATOM 661 C CA . ASN A 1 82 ? -8.636 8.115 17.773 1.00 92.56 82 ASN A CA 1
ATOM 662 C C . ASN A 1 82 ? -8.375 8.546 16.309 1.00 92.56 82 ASN A C 1
ATOM 664 O O . ASN A 1 82 ? -7.377 8.128 15.710 1.00 92.56 82 ASN A O 1
ATOM 668 N N . PRO A 1 83 ? -9.181 9.472 15.748 1.00 92.75 83 PRO A N 1
ATOM 669 C CA . PRO A 1 83 ? -9.058 9.897 14.351 1.00 92.75 83 PRO A CA 1
ATOM 670 C C . PRO A 1 83 ? -7.651 10.377 13.957 1.00 92.75 83 PRO A C 1
ATOM 672 O O . PRO A 1 83 ? -7.208 10.152 12.832 1.00 92.75 83 PRO A O 1
ATOM 675 N N . SER A 1 84 ? -6.904 10.980 14.892 1.00 89.88 84 SER A N 1
ATOM 676 C CA . SER A 1 84 ? -5.538 11.472 14.643 1.00 89.88 84 SER A CA 1
ATOM 677 C C . SER A 1 84 ? -4.497 10.369 14.405 1.00 89.88 84 SER A C 1
ATOM 679 O O . SER A 1 84 ? -3.412 10.656 13.897 1.00 89.88 84 SER A O 1
ATOM 681 N N . GLN A 1 85 ? -4.804 9.125 14.784 1.00 90.44 85 GLN A N 1
ATOM 682 C CA . GLN A 1 85 ? -3.943 7.955 14.591 1.00 90.44 85 GLN A CA 1
ATOM 683 C C . GLN A 1 85 ? -4.315 7.145 13.343 1.00 90.44 85 GLN A C 1
ATOM 685 O O . GLN A 1 85 ? -3.506 6.345 12.870 1.00 90.44 85 GLN A O 1
ATOM 690 N N . VAL A 1 86 ? -5.512 7.358 12.790 1.00 94.19 86 VAL A N 1
ATOM 691 C CA . VAL A 1 86 ? -5.949 6.719 11.547 1.00 94.19 86 VAL A CA 1
ATOM 692 C C . VAL A 1 86 ? -5.222 7.357 10.371 1.00 94.19 86 VAL A C 1
ATOM 694 O O . VAL A 1 86 ? -5.131 8.580 10.260 1.00 94.19 86 VAL A O 1
ATOM 697 N N . LYS A 1 87 ? -4.696 6.521 9.482 1.00 92.94 87 LYS A N 1
ATOM 698 C CA . LYS A 1 87 ? -3.985 6.920 8.265 1.00 92.94 87 LYS A CA 1
ATOM 699 C C . LYS A 1 87 ? -4.793 6.504 7.047 1.00 92.94 87 LYS A C 1
ATOM 701 O O . LYS A 1 87 ? -5.626 5.610 7.133 1.00 92.94 87 LYS A O 1
ATOM 706 N N . SER A 1 88 ? -4.494 7.106 5.905 1.00 94.75 88 SER A N 1
ATOM 707 C CA . SER A 1 88 ? -4.963 6.605 4.617 1.00 94.75 88 SER A CA 1
ATOM 708 C C . SER A 1 88 ? -3.801 5.986 3.837 1.00 94.75 88 SER A C 1
ATOM 710 O O . SER A 1 88 ? -2.639 6.329 4.070 1.00 94.75 88 SER A O 1
ATOM 712 N N . ALA A 1 89 ? -4.082 5.060 2.927 1.00 96.12 89 ALA A N 1
ATOM 713 C CA . ALA A 1 89 ? -3.127 4.586 1.932 1.00 96.12 89 ALA A CA 1
ATOM 714 C C . ALA A 1 89 ? -3.801 4.409 0.579 1.00 96.12 89 ALA A C 1
ATOM 716 O O . ALA A 1 89 ? -4.948 3.977 0.498 1.00 96.12 89 ALA A O 1
ATOM 717 N N . ILE A 1 90 ? -3.033 4.674 -0.473 1.00 97.12 90 ILE A N 1
ATOM 718 C CA . ILE A 1 90 ? -3.350 4.187 -1.812 1.00 97.12 90 ILE A CA 1
ATOM 719 C C . ILE A 1 90 ? -2.867 2.736 -1.877 1.00 97.12 90 ILE A C 1
ATOM 721 O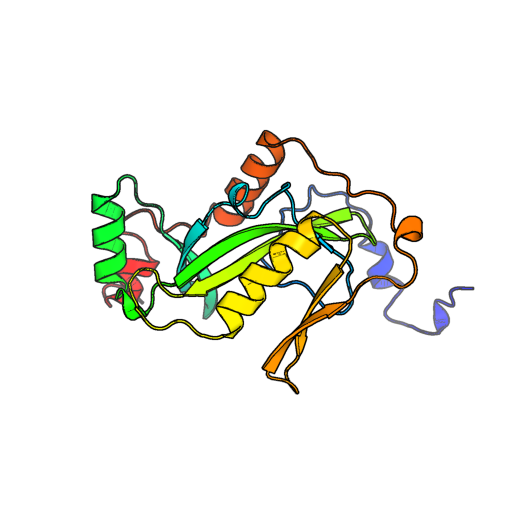 O . ILE A 1 90 ? -1.726 2.433 -1.506 1.00 97.12 90 ILE A O 1
ATOM 725 N N . VAL A 1 91 ? -3.744 1.831 -2.294 1.00 96.94 91 VAL A N 1
ATOM 726 C CA . VAL A 1 91 ? -3.434 0.413 -2.452 1.00 96.94 91 VAL A CA 1
ATOM 727 C C . VAL A 1 91 ? -2.814 0.219 -3.827 1.00 96.94 91 VAL A C 1
ATOM 729 O O . VAL A 1 91 ? -3.508 0.276 -4.836 1.00 96.94 91 VAL A O 1
ATOM 732 N N . CYS A 1 92 ? -1.507 -0.029 -3.864 1.00 97.69 92 CYS A N 1
ATOM 733 C CA . CYS A 1 92 ? -0.755 -0.200 -5.100 1.00 97.69 92 CYS A CA 1
ATOM 734 C C . CYS A 1 92 ? -0.384 -1.679 -5.298 1.00 97.69 92 CYS A C 1
ATOM 736 O O . CYS A 1 92 ? 0.604 -2.141 -4.718 1.00 97.69 92 CYS A O 1
ATOM 738 N N . PRO A 1 93 ? -1.128 -2.450 -6.109 1.00 97.44 93 PRO A N 1
ATOM 739 C CA . PRO A 1 93 ? -0.608 -3.672 -6.706 1.00 97.44 93 PRO A CA 1
ATOM 740 C C . PRO A 1 93 ? 0.689 -3.402 -7.463 1.00 97.44 93 PRO A C 1
ATOM 742 O O . PRO A 1 93 ? 0.733 -2.534 -8.332 1.00 97.44 93 PRO A O 1
ATOM 745 N N . CYS A 1 94 ? 1.735 -4.156 -7.157 1.00 97.56 94 CYS A N 1
ATOM 746 C CA . CYS A 1 94 ? 3.040 -4.025 -7.786 1.00 97.56 94 CYS A CA 1
ATOM 747 C C . CYS A 1 94 ? 3.475 -5.352 -8.405 1.00 97.56 94 CYS A C 1
ATOM 749 O O . CYS A 1 94 ? 3.211 -6.416 -7.842 1.00 97.56 94 CYS A O 1
ATOM 751 N N . VAL A 1 95 ? 4.214 -5.285 -9.510 1.00 96.56 95 VAL A N 1
ATOM 752 C CA . VAL A 1 95 ? 4.920 -6.418 -10.126 1.00 96.56 95 VAL A CA 1
ATOM 753 C C . VAL A 1 95 ? 6.411 -6.109 -10.199 1.00 96.56 95 VAL A C 1
ATOM 755 O O . VAL A 1 95 ? 6.783 -4.960 -10.413 1.00 96.56 95 VAL A O 1
ATOM 758 N N . ILE A 1 96 ? 7.270 -7.110 -9.994 1.00 95.94 96 ILE A N 1
ATOM 759 C CA . ILE A 1 96 ? 8.732 -6.981 -10.088 1.00 95.94 96 ILE A CA 1
ATOM 760 C C . ILE A 1 96 ? 9.223 -7.497 -11.437 1.00 95.94 96 ILE A C 1
ATOM 762 O O . ILE A 1 96 ? 8.971 -8.651 -11.777 1.00 95.94 96 ILE A O 1
ATOM 766 N N . ALA A 1 97 ? 10.017 -6.699 -12.151 1.00 95.00 97 ALA A N 1
ATOM 767 C CA . ALA A 1 97 ? 10.551 -7.072 -13.464 1.00 95.00 97 ALA A CA 1
ATOM 768 C C . ALA A 1 97 ? 11.400 -8.359 -13.437 1.00 95.00 97 ALA A C 1
ATOM 770 O O . ALA A 1 97 ? 11.325 -9.186 -14.337 1.00 95.00 97 ALA A O 1
ATOM 771 N N . ALA A 1 98 ? 12.197 -8.570 -12.384 1.00 91.12 98 ALA A N 1
ATOM 772 C CA . ALA A 1 98 ? 13.173 -9.663 -12.328 1.00 91.12 98 ALA A CA 1
ATOM 773 C C . ALA A 1 98 ? 12.557 -11.075 -12.303 1.00 91.12 98 ALA A C 1
ATOM 775 O O . ALA A 1 98 ? 13.221 -12.040 -12.676 1.00 91.12 98 ALA A O 1
ATOM 776 N N . ASN A 1 99 ? 11.333 -11.223 -11.794 1.00 89.50 99 ASN A N 1
ATOM 777 C CA . ASN A 1 99 ? 10.726 -12.540 -11.571 1.00 89.50 99 ASN A CA 1
ATOM 778 C C . ASN A 1 99 ? 9.194 -12.556 -11.662 1.00 89.50 99 ASN A C 1
ATOM 780 O O . ASN A 1 99 ? 8.582 -13.572 -11.334 1.00 89.50 99 ASN A O 1
ATOM 784 N N . MET A 1 100 ? 8.577 -11.438 -12.051 1.00 90.25 100 MET A N 1
ATOM 785 C CA . MET A 1 100 ? 7.126 -11.244 -12.117 1.00 90.25 100 MET A CA 1
ATOM 786 C C . MET A 1 100 ? 6.395 -11.535 -10.799 1.00 90.25 100 MET A C 1
ATOM 788 O O . MET A 1 100 ? 5.179 -11.733 -10.786 1.00 90.25 100 MET A O 1
ATOM 792 N N . GLN A 1 101 ? 7.110 -11.531 -9.665 1.00 92.19 101 GLN A N 1
ATOM 793 C CA . GLN A 1 101 ? 6.470 -11.611 -8.360 1.00 92.19 101 GLN A CA 1
ATOM 794 C C . GLN A 1 101 ? 5.669 -10.347 -8.108 1.00 92.19 101 GLN A C 1
ATOM 796 O O . GLN A 1 101 ? 6.121 -9.230 -8.372 1.00 92.19 101 GLN A O 1
ATOM 801 N N . ARG A 1 102 ? 4.489 -10.549 -7.532 1.00 94.88 102 ARG A N 1
ATOM 802 C CA . ARG A 1 102 ? 3.546 -9.485 -7.237 1.00 94.88 102 ARG A CA 1
ATOM 803 C C . ARG A 1 102 ? 3.411 -9.287 -5.738 1.00 94.88 102 ARG A C 1
ATOM 805 O O . ARG A 1 102 ? 3.598 -10.212 -4.944 1.00 94.88 102 ARG A O 1
ATOM 812 N N . PHE A 1 103 ? 3.158 -8.052 -5.349 1.00 96.00 103 PHE A N 1
ATOM 813 C CA . PHE A 1 103 ? 3.023 -7.649 -3.958 1.00 96.00 103 PHE A CA 1
ATOM 814 C C . PHE A 1 103 ? 2.111 -6.427 -3.865 1.00 96.00 103 PHE A C 1
ATOM 816 O O . PHE A 1 103 ? 1.777 -5.823 -4.881 1.00 96.00 103 PHE A O 1
ATOM 823 N N . ILE A 1 104 ? 1.701 -6.069 -2.654 1.00 96.56 104 ILE A N 1
ATOM 824 C CA . ILE A 1 104 ? 0.876 -4.886 -2.408 1.00 96.56 104 ILE A CA 1
ATOM 825 C C . ILE A 1 104 ? 1.726 -3.873 -1.664 1.00 96.56 104 ILE A C 1
ATOM 827 O O . ILE A 1 104 ? 2.278 -4.172 -0.603 1.00 96.56 104 ILE A O 1
ATOM 831 N N . TRP A 1 105 ? 1.815 -2.665 -2.195 1.00 97.00 105 TRP A N 1
ATOM 832 C CA . TRP A 1 105 ? 2.355 -1.534 -1.468 1.00 97.00 105 TRP A CA 1
ATOM 833 C C . TRP A 1 105 ? 1.218 -0.660 -0.946 1.00 97.00 105 TRP A C 1
ATOM 835 O O . TRP A 1 105 ? 0.413 -0.144 -1.713 1.00 97.00 105 TRP A O 1
ATOM 845 N N . LEU A 1 106 ? 1.169 -0.474 0.375 1.00 96.31 106 LEU A N 1
ATOM 846 C CA . LEU A 1 106 ? 0.341 0.553 1.001 1.00 96.31 106 LEU A CA 1
ATOM 847 C C . LEU A 1 106 ? 1.092 1.889 0.980 1.00 96.31 106 LEU A C 1
ATOM 849 O O . LEU A 1 106 ? 1.917 2.196 1.850 1.00 96.31 106 LEU A O 1
ATOM 853 N N . ALA A 1 107 ? 0.825 2.671 -0.061 1.00 96.19 107 ALA A N 1
ATOM 854 C CA . ALA A 1 107 ? 1.407 3.982 -0.296 1.00 96.19 107 ALA A CA 1
ATOM 855 C C . ALA A 1 107 ? 0.759 5.017 0.642 1.00 96.19 107 ALA A C 1
ATOM 857 O O . ALA A 1 107 ? -0.275 5.607 0.329 1.00 96.19 107 ALA A O 1
ATOM 858 N N . LYS A 1 108 ? 1.359 5.195 1.829 1.00 93.75 108 LYS A N 1
ATOM 859 C CA . LYS A 1 108 ? 0.806 5.998 2.935 1.00 93.75 108 LYS A CA 1
ATOM 860 C C . LYS A 1 108 ? 0.505 7.440 2.530 1.00 93.75 108 LYS A C 1
ATOM 862 O O . LYS A 1 108 ? 1.343 8.119 1.940 1.00 93.75 108 LYS A O 1
ATOM 867 N N . GLN A 1 109 ? -0.670 7.896 2.930 1.00 93.69 109 GLN A N 1
ATOM 868 C CA . GLN A 1 109 ? -1.232 9.218 2.700 1.00 93.69 109 GLN A CA 1
ATOM 869 C C . GLN A 1 109 ? -1.553 9.907 4.037 1.00 93.69 109 GLN A C 1
ATOM 871 O O . GLN A 1 109 ? -1.551 9.247 5.087 1.00 93.69 109 GLN A O 1
ATOM 876 N N . PRO A 1 110 ? -1.810 11.232 4.034 1.00 89.00 110 PRO A N 1
ATOM 877 C CA . PRO A 1 110 ? -2.250 11.929 5.232 1.00 89.00 110 PRO A CA 1
ATOM 878 C C . PRO A 1 110 ? -3.514 11.274 5.791 1.00 89.00 110 PRO A C 1
ATOM 880 O O . PRO A 1 110 ? -4.305 10.684 5.053 1.00 89.00 110 PRO A O 1
ATOM 883 N N . SER A 1 111 ? -3.710 11.401 7.100 1.00 89.31 111 SER A N 1
ATOM 884 C CA . SER A 1 111 ? -4.995 11.060 7.704 1.00 89.31 111 SER A CA 1
ATOM 885 C C . SER A 1 111 ? -6.101 11.886 7.038 1.00 89.31 111 SER A C 1
ATOM 887 O O . SER A 1 111 ? -5.926 13.101 6.922 1.00 89.31 111 SER A O 1
ATOM 889 N N . PRO A 1 112 ? -7.242 11.289 6.654 1.00 87.62 112 PRO A N 1
ATOM 890 C CA . PRO A 1 112 ? -8.377 12.063 6.152 1.00 87.62 112 PRO A CA 1
ATOM 891 C C . PRO A 1 112 ? -9.010 12.926 7.258 1.00 87.62 112 PRO A C 1
ATOM 893 O O . PRO A 1 112 ? -9.766 13.845 6.969 1.00 87.62 112 PRO A O 1
ATOM 896 N N . PHE A 1 113 ? -8.662 12.666 8.523 1.00 87.94 113 PHE A N 1
ATOM 897 C CA . PHE A 1 113 ? -9.146 13.381 9.702 1.00 87.94 113 PHE A CA 1
ATOM 898 C C . PHE A 1 113 ? -8.143 14.422 10.222 1.00 87.94 113 PHE A C 1
ATOM 900 O O . PHE A 1 113 ? -8.326 14.984 11.302 1.00 87.94 113 PHE A O 1
ATOM 907 N N . SER A 1 114 ? -7.053 14.674 9.488 1.00 82.19 114 SER A N 1
ATOM 908 C CA . SER A 1 114 ? -6.043 15.668 9.848 1.00 82.19 114 SER A CA 1
ATOM 909 C C . SER A 1 114 ? -5.721 16.581 8.674 1.00 82.19 114 SER A C 1
ATOM 911 O O . SER A 1 114 ? -5.467 16.126 7.566 1.00 82.19 114 SER A O 1
ATOM 913 N N . ASN A 1 115 ? -5.584 17.878 8.949 1.00 79.38 115 ASN A N 1
ATOM 914 C CA . ASN A 1 115 ? -5.111 18.852 7.961 1.00 79.38 115 ASN A CA 1
ATOM 915 C C . ASN A 1 115 ? -3.587 18.792 7.738 1.00 79.38 115 ASN A C 1
ATOM 917 O O . ASN A 1 115 ? -3.037 19.559 6.947 1.00 79.38 115 ASN A O 1
ATOM 921 N N . ARG A 1 116 ? -2.868 17.918 8.455 1.00 80.62 116 ARG A N 1
ATOM 922 C CA . ARG A 1 116 ? -1.410 17.830 8.368 1.00 80.62 116 ARG A CA 1
ATOM 923 C C . ARG A 1 116 ? -0.986 17.010 7.151 1.00 80.62 116 ARG A C 1
ATOM 925 O O . ARG A 1 116 ? -0.902 15.785 7.205 1.00 80.62 116 ARG A O 1
ATOM 932 N N . VAL A 1 117 ? -0.612 17.703 6.082 1.00 81.38 117 VAL A N 1
ATOM 933 C CA . VAL A 1 117 ? 0.024 17.098 4.906 1.00 81.38 117 VAL A CA 1
ATOM 934 C C . VAL A 1 117 ? 1.542 17.212 5.037 1.00 81.38 117 VAL A C 1
ATOM 936 O O . VAL A 1 117 ? 2.082 18.301 5.207 1.00 81.38 117 VAL A O 1
ATOM 939 N N . MET A 1 118 ? 2.238 16.077 4.983 1.00 86.50 118 MET A N 1
ATOM 940 C CA . MET A 1 118 ? 3.697 16.035 4.889 1.00 86.50 118 MET A CA 1
ATOM 941 C C . MET A 1 118 ? 4.111 15.949 3.420 1.00 86.50 118 MET A C 1
ATOM 943 O O . MET A 1 118 ? 3.448 15.274 2.635 1.00 86.50 118 MET A O 1
ATOM 947 N N . GLU A 1 119 ? 5.238 16.568 3.06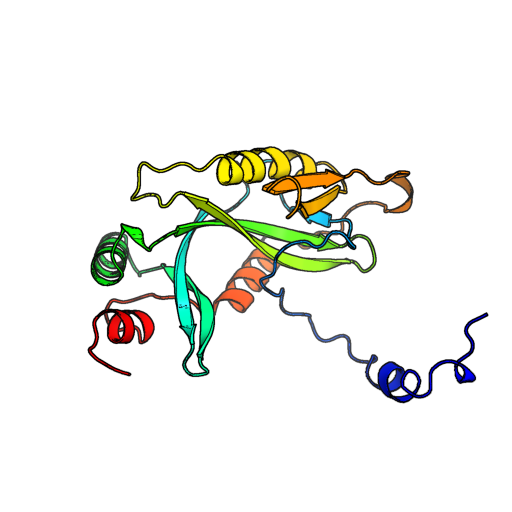9 1.00 90.81 119 GLU A N 1
ATOM 948 C CA . GLU A 1 119 ? 5.771 16.572 1.699 1.00 90.81 119 GLU A CA 1
ATOM 949 C C . GLU A 1 119 ? 5.939 15.157 1.125 1.00 90.81 119 GLU A C 1
ATOM 951 O O . GLU A 1 119 ? 5.593 14.905 -0.026 1.00 90.81 119 GLU A O 1
ATOM 956 N N . VAL A 1 120 ? 6.362 14.202 1.961 1.00 91.69 120 VAL A N 1
ATOM 957 C CA . VAL A 1 120 ? 6.502 12.787 1.589 1.00 91.69 120 VAL A CA 1
ATOM 958 C C . VAL A 1 120 ? 5.220 12.184 1.004 1.00 91.69 120 VAL A C 1
ATOM 960 O O . VAL A 1 120 ? 5.291 11.348 0.108 1.00 91.69 120 VAL A O 1
ATOM 963 N N . HIS A 1 121 ? 4.040 12.614 1.458 1.00 92.50 121 HIS A N 1
ATOM 964 C CA . HIS A 1 121 ? 2.776 12.106 0.926 1.00 92.50 121 HIS A CA 1
ATOM 965 C C . HIS A 1 121 ? 2.535 12.581 -0.512 1.00 92.50 121 HIS A C 1
ATOM 967 O O . HIS A 1 121 ? 2.059 11.810 -1.346 1.00 92.50 121 HIS A O 1
ATOM 973 N N . ASN A 1 122 ? 2.921 13.825 -0.813 1.00 92.94 122 ASN A N 1
ATOM 974 C CA . ASN A 1 122 ? 2.857 14.377 -2.165 1.00 92.94 122 ASN A CA 1
ATOM 975 C C . ASN A 1 122 ? 3.888 13.702 -3.075 1.00 92.94 122 ASN A C 1
ATOM 977 O O . ASN A 1 122 ? 3.551 13.336 -4.194 1.00 92.94 122 ASN A O 1
ATOM 981 N N . GLN A 1 123 ? 5.107 13.456 -2.579 1.00 94.69 123 GLN A N 1
ATOM 982 C CA . GLN A 1 123 ? 6.122 12.701 -3.323 1.00 94.69 123 GLN A CA 1
ATOM 983 C C . GLN A 1 123 ? 5.593 11.320 -3.730 1.00 94.69 123 GLN A C 1
ATOM 985 O O . GLN A 1 123 ? 5.673 10.964 -4.900 1.00 94.69 123 GLN A O 1
ATOM 990 N N . ILE A 1 124 ? 4.975 10.581 -2.798 1.00 94.88 124 ILE A N 1
ATOM 991 C CA . ILE A 1 124 ? 4.350 9.280 -3.083 1.00 94.88 124 ILE A CA 1
ATOM 992 C C . ILE A 1 124 ? 3.274 9.397 -4.174 1.00 94.88 124 ILE A C 1
ATOM 994 O O . ILE A 1 124 ? 3.258 8.590 -5.098 1.00 94.88 124 ILE A O 1
ATOM 998 N N . LYS A 1 125 ? 2.377 10.388 -4.089 1.00 94.50 125 LYS A N 1
ATOM 999 C CA . LYS A 1 125 ? 1.334 10.595 -5.109 1.00 94.50 125 LYS A CA 1
ATOM 1000 C C . LYS A 1 125 ? 1.919 10.891 -6.487 1.00 94.50 125 LYS A C 1
ATOM 1002 O O . LYS A 1 125 ? 1.393 10.397 -7.474 1.00 94.50 125 LYS A O 1
ATOM 1007 N N . ASN A 1 126 ? 3.007 11.651 -6.543 1.00 94.88 126 ASN A N 1
ATOM 1008 C CA . ASN A 1 126 ? 3.618 12.070 -7.801 1.00 94.88 126 ASN A CA 1
ATOM 1009 C C . ASN A 1 126 ? 4.384 10.938 -8.500 1.00 94.88 126 ASN A C 1
ATOM 1011 O O . ASN A 1 126 ? 4.432 10.924 -9.722 1.00 94.88 126 ASN A O 1
ATOM 1015 N N . ILE A 1 127 ? 4.949 9.981 -7.755 1.00 96.44 127 ILE A N 1
ATOM 1016 C CA . ILE A 1 127 ? 5.710 8.862 -8.344 1.00 96.44 127 ILE A CA 1
ATOM 1017 C C . ILE A 1 127 ? 4.837 7.692 -8.812 1.00 96.44 127 ILE A C 1
ATOM 1019 O O . ILE A 1 127 ? 5.292 6.876 -9.610 1.00 96.44 127 ILE A O 1
ATOM 1023 N N . ILE A 1 128 ? 3.607 7.564 -8.298 1.00 97.81 128 ILE A N 1
ATOM 1024 C CA . ILE A 1 128 ? 2.706 6.463 -8.670 1.00 97.81 128 ILE A CA 1
ATOM 1025 C C . ILE A 1 128 ? 2.381 6.486 -10.173 1.00 97.81 128 ILE A C 1
ATOM 1027 O O . ILE A 1 128 ? 2.568 5.442 -10.795 1.00 97.81 128 ILE A O 1
ATOM 1031 N N . PRO A 1 129 ? 1.979 7.623 -10.782 1.00 97.62 129 PRO A N 1
ATOM 1032 C CA . PRO A 1 129 ? 1.728 7.692 -12.220 1.00 97.62 129 PRO A CA 1
ATOM 1033 C C . PRO A 1 129 ? 2.936 7.271 -13.060 1.00 97.62 129 PRO A C 1
ATOM 1035 O O . PRO A 1 129 ? 2.790 6.470 -13.980 1.00 97.62 129 PRO A O 1
ATOM 1038 N N . ASP A 1 130 ? 4.143 7.723 -12.705 1.00 96.69 130 ASP A N 1
ATOM 1039 C CA . ASP A 1 130 ? 5.363 7.306 -13.403 1.00 96.69 130 ASP A CA 1
ATOM 1040 C C . ASP A 1 130 ? 5.543 5.785 -13.331 1.00 96.69 130 ASP A C 1
ATOM 1042 O O . ASP A 1 130 ? 5.824 5.136 -14.336 1.00 96.69 130 ASP A O 1
ATOM 1046 N N . ALA A 1 131 ? 5.317 5.199 -12.157 1.00 97.56 131 ALA A N 1
ATOM 1047 C CA . ALA A 1 131 ? 5.423 3.764 -11.934 1.00 97.56 131 ALA A CA 1
ATOM 1048 C C . ALA A 1 131 ? 4.284 2.940 -12.550 1.00 97.56 131 ALA A C 1
ATOM 1050 O O . ALA A 1 131 ? 4.416 1.724 -12.655 1.00 97.56 131 ALA A O 1
ATOM 1051 N N . GLN A 1 132 ? 3.165 3.554 -12.931 1.00 97.62 132 GLN A N 1
ATOM 1052 C CA . GLN A 1 132 ? 2.122 2.903 -13.727 1.00 97.62 132 GLN A CA 1
ATOM 1053 C C . GLN A 1 132 ? 2.543 2.823 -15.200 1.00 97.62 132 GLN A C 1
ATOM 1055 O O . GLN A 1 132 ? 2.334 1.808 -15.861 1.00 97.62 132 GLN A O 1
ATOM 1060 N N . GLN A 1 133 ? 3.233 3.852 -15.695 1.00 96.38 133 GLN A N 1
ATOM 1061 C CA . GLN A 1 133 ? 3.602 3.969 -17.108 1.00 96.38 133 GLN A CA 1
ATOM 1062 C C . GLN A 1 133 ? 4.910 3.262 -17.477 1.00 96.38 133 GLN A C 1
ATOM 1064 O O . GLN A 1 133 ? 5.067 2.817 -18.613 1.00 96.38 133 GLN A O 1
ATOM 1069 N N . GLN A 1 134 ? 5.854 3.128 -16.542 1.00 96.44 134 GLN A N 1
ATOM 1070 C CA . GLN A 1 134 ? 7.160 2.533 -16.833 1.00 96.44 134 GLN A CA 1
ATOM 1071 C C . GLN A 1 134 ? 7.751 1.775 -15.645 1.00 96.44 134 GLN A C 1
ATOM 1073 O O . GLN A 1 134 ? 7.388 1.991 -14.489 1.00 96.44 134 GLN A O 1
ATOM 1078 N N . TRP A 1 135 ? 8.720 0.907 -15.934 1.00 97.75 135 TRP A N 1
ATOM 1079 C CA . TRP A 1 135 ? 9.537 0.276 -14.905 1.00 97.75 135 TRP A CA 1
ATOM 1080 C C . TRP A 1 135 ? 10.342 1.321 -14.140 1.00 97.75 135 TRP A C 1
ATOM 1082 O O . TRP A 1 135 ? 11.085 2.097 -14.737 1.00 97.75 135 TRP A O 1
ATOM 1092 N N . VAL A 1 136 ? 10.247 1.302 -12.813 1.00 97.94 136 VAL A N 1
ATOM 1093 C CA . VAL A 1 136 ? 10.999 2.206 -11.936 1.00 97.94 136 VAL A CA 1
ATOM 1094 C C . VAL A 1 136 ? 11.441 1.497 -10.666 1.00 97.94 136 VAL A C 1
ATOM 1096 O O . VAL A 1 136 ? 10.800 0.559 -10.198 1.00 97.94 136 VAL A O 1
ATOM 1099 N N . LYS A 1 137 ? 12.527 1.960 -10.058 1.00 98.19 137 LYS A N 1
ATOM 1100 C CA . LYS A 1 137 ? 12.786 1.706 -8.640 1.00 98.19 137 LYS A CA 1
ATOM 1101 C C . LYS A 1 137 ? 12.150 2.812 -7.830 1.00 98.19 137 LYS A C 1
ATOM 1103 O O . LYS A 1 137 ? 12.334 3.983 -8.141 1.00 98.19 137 LYS A O 1
ATOM 1108 N N . ILE A 1 138 ? 11.479 2.422 -6.756 1.00 97.62 138 ILE A N 1
ATOM 1109 C CA . ILE A 1 138 ? 10.961 3.339 -5.747 1.00 97.62 138 ILE A CA 1
ATOM 1110 C C . ILE A 1 138 ? 11.571 2.945 -4.413 1.00 97.62 138 ILE A C 1
ATOM 1112 O O . ILE A 1 138 ? 11.517 1.777 -4.023 1.00 97.62 138 ILE A O 1
ATOM 1116 N N . TYR A 1 139 ? 12.146 3.901 -3.696 1.00 96.00 139 TYR A N 1
ATOM 1117 C CA . TYR A 1 139 ? 12.625 3.671 -2.337 1.00 96.00 139 TYR A CA 1
ATOM 1118 C C . TYR A 1 139 ? 12.741 4.980 -1.565 1.00 96.00 139 TYR A C 1
ATOM 1120 O O . TYR A 1 139 ? 12.878 6.049 -2.146 1.00 96.00 139 TYR A O 1
ATOM 1128 N N . TRP A 1 140 ? 12.670 4.884 -0.241 1.00 94.12 140 TRP A N 1
ATOM 1129 C CA . TRP A 1 140 ? 12.982 5.999 0.643 1.00 94.12 140 TRP A CA 1
ATOM 1130 C C . TRP A 1 140 ? 14.498 6.097 0.800 1.00 94.12 140 TRP A C 1
ATOM 1132 O O . TRP A 1 140 ? 15.127 5.106 1.177 1.00 94.12 140 TRP A O 1
ATOM 1142 N N . ASP A 1 141 ? 15.068 7.260 0.508 1.00 94.25 141 ASP A N 1
ATOM 1143 C CA . ASP A 1 141 ? 16.462 7.549 0.814 1.00 94.25 141 ASP A CA 1
ATOM 1144 C C . ASP A 1 141 ? 16.566 8.270 2.161 1.00 94.25 141 ASP A C 1
ATOM 1146 O O . ASP A 1 141 ? 16.038 9.366 2.352 1.00 94.25 141 ASP A O 1
ATOM 1150 N N . ASP A 1 142 ? 17.252 7.643 3.115 1.00 91.94 142 ASP A N 1
ATOM 1151 C CA . ASP A 1 142 ? 17.401 8.185 4.468 1.00 91.94 142 ASP A CA 1
ATOM 1152 C C . ASP A 1 142 ? 18.295 9.432 4.506 1.00 91.94 142 ASP A C 1
ATOM 1154 O O . ASP A 1 142 ? 18.168 10.245 5.427 1.00 91.94 142 ASP A O 1
ATOM 1158 N N . SER A 1 143 ? 19.185 9.600 3.519 1.00 93.81 143 SER A N 1
ATOM 1159 C CA . SER A 1 143 ? 20.114 10.731 3.474 1.00 93.81 143 SER A CA 1
ATOM 1160 C C . SER A 1 143 ? 19.413 12.022 3.054 1.00 93.81 143 SER A C 1
ATOM 1162 O O . SER A 1 143 ? 19.552 13.045 3.729 1.00 93.81 143 SER A O 1
ATOM 1164 N N . THR A 1 144 ? 18.587 11.965 2.009 1.00 92.69 144 THR A N 1
ATOM 1165 C CA . THR A 1 144 ? 17.789 13.100 1.530 1.00 92.69 144 THR A CA 1
ATOM 1166 C C . THR A 1 144 ? 16.436 13.210 2.224 1.00 92.69 144 THR A C 1
ATOM 1168 O O . THR A 1 144 ? 15.793 14.254 2.131 1.00 92.69 144 THR A O 1
ATOM 1171 N N . LYS A 1 145 ? 16.001 12.162 2.940 1.00 92.25 145 LYS A N 1
ATOM 1172 C CA . LYS A 1 145 ? 14.662 12.045 3.540 1.00 92.25 145 LYS A CA 1
ATOM 1173 C C . LYS A 1 145 ? 13.561 12.266 2.500 1.00 92.25 145 LYS A C 1
ATOM 1175 O O . LYS A 1 145 ? 12.611 13.016 2.735 1.00 92.25 145 LYS A O 1
ATOM 1180 N N . SER A 1 146 ? 13.699 11.617 1.349 1.00 94.25 146 SER A N 1
ATOM 1181 C CA . SER A 1 146 ? 12.744 11.700 0.244 1.00 94.25 146 SER A CA 1
ATOM 1182 C C . SER A 1 146 ? 12.550 10.347 -0.427 1.00 94.25 146 SER A C 1
ATOM 1184 O O . SER A 1 146 ? 13.393 9.454 -0.321 1.00 94.25 146 SER A O 1
ATOM 1186 N N . TYR A 1 147 ? 11.441 10.186 -1.147 1.00 94.50 147 TYR A N 1
ATOM 1187 C CA . TYR A 1 147 ? 11.342 9.084 -2.100 1.00 94.50 147 TYR A CA 1
ATOM 1188 C C . TYR A 1 147 ? 12.195 9.372 -3.330 1.00 94.50 147 TYR A C 1
ATOM 1190 O O . TYR A 1 147 ? 12.157 10.468 -3.885 1.00 94.50 147 TYR A O 1
ATOM 1198 N N . MET A 1 148 ? 12.937 8.357 -3.749 1.00 95.50 148 MET A N 1
ATOM 1199 C CA . MET A 1 148 ? 13.701 8.339 -4.983 1.00 95.50 148 MET A CA 1
ATOM 1200 C C . MET A 1 148 ? 12.949 7.520 -6.022 1.00 95.50 148 MET A C 1
ATOM 1202 O O . MET A 1 148 ? 12.373 6.474 -5.704 1.00 95.50 148 MET A O 1
ATOM 1206 N N . LEU A 1 149 ? 12.996 8.005 -7.259 1.00 96.62 149 LEU A N 1
ATOM 1207 C CA . LEU A 1 149 ? 12.542 7.297 -8.441 1.00 96.62 149 LEU A CA 1
ATOM 1208 C C . LEU A 1 149 ? 13.735 7.148 -9.381 1.00 96.62 149 LEU A C 1
ATOM 1210 O O . LEU A 1 149 ? 14.330 8.144 -9.788 1.00 96.62 149 LEU A O 1
ATOM 1214 N N . GLU A 1 150 ? 14.089 5.911 -9.719 1.00 97.31 150 GLU A N 1
ATOM 1215 C CA . GLU A 1 150 ? 15.142 5.632 -10.698 1.00 97.31 150 GLU A CA 1
ATOM 1216 C C . GLU A 1 150 ? 14.581 4.822 -11.860 1.00 97.31 150 GLU A C 1
ATOM 1218 O O . GLU A 1 150 ? 13.967 3.770 -11.666 1.00 97.31 150 GLU A O 1
ATOM 1223 N N . GLN A 1 151 ? 14.843 5.286 -13.076 1.00 97.00 151 GLN A N 1
ATOM 1224 C CA . GLN A 1 151 ? 14.523 4.548 -14.290 1.00 97.00 151 GLN A CA 1
ATOM 1225 C C . GLN A 1 151 ? 15.603 3.496 -14.586 1.00 97.00 151 GLN A C 1
ATOM 1227 O O . GLN A 1 151 ? 16.775 3.674 -14.227 1.00 97.00 151 GLN A O 1
ATOM 1232 N N . PRO A 1 152 ? 15.246 2.379 -15.237 1.00 96.62 152 PRO A N 1
ATOM 1233 C CA . PRO A 1 152 ? 16.229 1.441 -15.747 1.00 96.62 152 PRO A CA 1
ATOM 1234 C C . PRO A 1 152 ? 17.075 2.107 -16.829 1.00 96.62 152 PRO A C 1
ATOM 1236 O O . PRO A 1 152 ? 16.600 2.941 -17.593 1.00 96.62 152 PRO A O 1
ATOM 1239 N N . ARG A 1 153 ? 18.345 1.704 -16.916 1.00 96.31 153 ARG A N 1
ATOM 1240 C CA . ARG A 1 153 ? 19.247 2.182 -17.977 1.00 96.31 153 ARG A CA 1
ATOM 1241 C C . ARG A 1 153 ? 18.787 1.753 -19.368 1.00 96.31 153 ARG A C 1
ATOM 1243 O O . ARG A 1 153 ? 19.043 2.462 -20.329 1.00 96.31 153 ARG A O 1
ATOM 1250 N N . ASP A 1 154 ? 18.158 0.586 -19.441 1.00 94.19 154 ASP A N 1
ATOM 1251 C CA . ASP A 1 154 ? 17.603 0.008 -20.656 1.00 94.19 154 ASP A CA 1
ATOM 1252 C C . ASP A 1 154 ? 16.243 -0.628 -20.306 1.00 94.19 154 ASP A C 1
ATOM 1254 O O . ASP A 1 154 ? 16.202 -1.745 -19.775 1.00 94.19 154 ASP A O 1
ATOM 1258 N N . PRO A 1 155 ? 15.131 0.112 -20.479 1.00 92.50 155 PRO A N 1
ATOM 1259 C CA . PRO A 1 155 ? 13.794 -0.382 -20.164 1.00 92.50 155 PRO A CA 1
ATOM 1260 C C . PRO A 1 155 ? 13.362 -1.568 -21.034 1.00 92.50 155 PRO A C 1
ATOM 1262 O O . PRO A 1 155 ? 12.600 -2.409 -20.560 1.00 92.50 155 PRO A O 1
ATOM 1265 N N . GLU A 1 156 ? 13.846 -1.662 -22.278 1.00 93.06 156 GLU A N 1
ATOM 1266 C CA . GLU A 1 156 ? 13.411 -2.686 -23.239 1.00 93.06 156 GLU A CA 1
ATOM 1267 C C . GLU A 1 156 ? 13.801 -4.094 -22.775 1.00 93.06 156 GLU A C 1
ATOM 1269 O O . GLU A 1 156 ? 13.026 -5.042 -22.916 1.00 93.06 156 GLU A O 1
ATOM 1274 N N . VAL A 1 157 ? 14.960 -4.225 -22.119 1.00 93.81 157 VAL A N 1
ATOM 1275 C CA . VAL A 1 157 ? 15.452 -5.494 -21.551 1.00 93.81 157 VAL A CA 1
ATOM 1276 C C . VAL A 1 157 ? 14.536 -6.040 -20.449 1.00 93.81 157 VAL A C 1
ATOM 1278 O O . VAL A 1 157 ? 14.526 -7.247 -20.199 1.00 93.81 157 VAL A O 1
ATOM 1281 N N . LEU A 1 158 ? 13.752 -5.183 -19.788 1.00 93.75 158 LEU A N 1
ATOM 1282 C CA . LEU A 1 158 ? 12.814 -5.597 -18.740 1.00 93.75 158 LEU A CA 1
ATOM 1283 C C . LEU A 1 158 ? 11.482 -6.122 -19.299 1.00 93.75 158 LEU A C 1
ATOM 1285 O O . LEU A 1 158 ? 10.708 -6.727 -18.555 1.00 93.75 158 LEU A O 1
ATOM 1289 N N . GLY A 1 159 ? 11.224 -5.926 -20.595 1.00 91.88 159 GLY A N 1
ATOM 1290 C CA . GLY A 1 159 ? 9.991 -6.342 -21.254 1.00 91.88 159 GLY A CA 1
ATOM 1291 C C . GLY A 1 159 ? 8.753 -5.598 -20.746 1.00 91.88 159 GLY A C 1
ATOM 1292 O O . GLY A 1 159 ? 8.836 -4.495 -20.210 1.00 91.88 159 GLY A O 1
ATOM 1293 N N . HIS A 1 160 ? 7.583 -6.213 -20.918 1.00 91.44 160 HIS A N 1
ATOM 1294 C CA . HIS A 1 160 ? 6.299 -5.647 -20.500 1.00 91.44 160 HIS A CA 1
ATOM 1295 C C . HIS A 1 160 ? 5.763 -6.332 -19.239 1.00 91.44 160 HIS A C 1
ATOM 1297 O O . HIS A 1 160 ? 5.974 -7.538 -19.058 1.00 91.44 160 HIS A O 1
ATOM 1303 N N . PRO A 1 161 ? 5.045 -5.597 -18.373 1.00 92.12 161 PRO A N 1
ATOM 1304 C CA . PRO A 1 161 ? 4.441 -6.180 -17.189 1.00 92.12 161 PRO A CA 1
ATOM 1305 C C . PRO A 1 161 ? 3.351 -7.166 -17.608 1.00 92.12 161 PRO A C 1
ATOM 1307 O O . PRO A 1 161 ? 2.580 -6.921 -18.536 1.00 92.12 161 PRO A O 1
ATOM 1310 N N . GLN A 1 162 ? 3.257 -8.279 -16.889 1.00 89.75 162 GLN A N 1
ATOM 1311 C CA . GLN A 1 162 ? 2.154 -9.221 -17.046 1.00 89.75 162 GLN A CA 1
ATOM 1312 C C . GLN A 1 162 ? 1.217 -9.088 -15.853 1.00 89.75 162 GLN A C 1
ATOM 1314 O O . GLN A 1 162 ? 1.528 -9.537 -14.742 1.00 89.75 162 GLN A O 1
ATOM 1319 N N . TRP A 1 163 ? 0.065 -8.473 -16.090 1.00 92.62 163 TRP A N 1
ATOM 1320 C CA . TRP A 1 163 ? -0.995 -8.347 -15.100 1.00 92.62 163 TRP A CA 1
ATOM 1321 C C . TRP A 1 163 ? -2.035 -9.452 -15.289 1.00 92.62 163 TRP A C 1
ATOM 1323 O O . TRP A 1 163 ? -2.363 -9.776 -16.431 1.00 92.62 163 TRP A O 1
ATOM 1333 N N . PRO A 1 164 ? -2.531 -10.054 -14.196 1.00 90.69 164 PRO A N 1
ATOM 1334 C CA . PRO A 1 164 ? -3.738 -10.855 -14.272 1.00 90.69 164 PRO A CA 1
ATOM 1335 C C . PRO A 1 164 ? -4.957 -9.942 -14.479 1.00 90.69 164 PRO A C 1
ATOM 1337 O O . PRO A 1 164 ? -4.835 -8.713 -14.446 1.00 90.69 164 PRO A O 1
ATOM 1340 N N . ASP A 1 165 ? -6.127 -10.534 -14.699 1.00 91.44 165 ASP A N 1
ATOM 1341 C CA . ASP A 1 165 ? -7.362 -9.762 -14.818 1.00 91.44 165 ASP A CA 1
ATOM 1342 C C . ASP A 1 165 ? -7.756 -9.078 -13.495 1.00 91.44 165 ASP A C 1
ATOM 1344 O O . ASP A 1 165 ? -7.248 -9.388 -12.412 1.00 91.44 165 ASP A O 1
ATOM 1348 N N . SER A 1 166 ? -8.674 -8.115 -13.583 1.00 89.31 166 SER A N 1
ATOM 1349 C CA . SER A 1 166 ? -9.113 -7.316 -12.437 1.00 89.31 166 SER A CA 1
ATOM 1350 C C . SER A 1 166 ? -9.729 -8.149 -11.310 1.00 89.31 166 SER A C 1
ATOM 1352 O O . SER A 1 166 ? -9.563 -7.802 -10.138 1.00 89.31 166 SER A O 1
ATOM 1354 N N . ASP A 1 167 ? -10.408 -9.250 -11.636 1.00 91.56 167 ASP A N 1
ATOM 1355 C CA . ASP A 1 167 ? -11.067 -10.106 -10.648 1.00 91.56 167 ASP A CA 1
ATOM 1356 C C . ASP A 1 167 ? -10.038 -10.927 -9.866 1.00 91.56 167 ASP A C 1
ATOM 1358 O O . ASP A 1 167 ? -10.143 -11.081 -8.644 1.00 91.56 167 ASP A O 1
ATOM 1362 N N . GLU A 1 168 ? -8.993 -11.411 -10.535 1.00 91.81 168 GLU A N 1
ATOM 1363 C CA . GLU A 1 168 ? -7.863 -12.082 -9.903 1.00 91.81 168 GLU A CA 1
ATOM 1364 C C . GLU A 1 168 ? -7.081 -11.118 -8.998 1.00 91.81 168 GLU A C 1
ATOM 1366 O O . GLU A 1 168 ? -6.754 -11.478 -7.861 1.00 91.81 168 GLU A O 1
ATOM 1371 N N . ILE A 1 169 ? -6.851 -9.873 -9.434 1.00 91.50 169 ILE A N 1
ATOM 1372 C CA . ILE A 1 169 ? -6.239 -8.829 -8.590 1.00 91.50 169 ILE A CA 1
ATOM 1373 C C . ILE A 1 169 ? -7.088 -8.593 -7.339 1.00 91.50 169 ILE A C 1
ATOM 1375 O O . ILE A 1 169 ? -6.563 -8.618 -6.222 1.00 91.50 169 ILE A O 1
ATOM 1379 N N . LEU A 1 170 ? -8.401 -8.419 -7.501 1.00 90.81 170 LEU A N 1
ATOM 1380 C CA . LEU A 1 170 ? -9.325 -8.227 -6.385 1.00 90.81 170 LEU A CA 1
ATOM 1381 C C . LEU A 1 170 ? -9.303 -9.419 -5.419 1.00 90.81 170 LEU A C 1
ATOM 1383 O O . LEU A 1 170 ? -9.303 -9.237 -4.200 1.00 90.81 170 LEU A O 1
ATOM 1387 N N . ASN A 1 171 ? -9.245 -10.642 -5.941 1.00 91.94 171 ASN A N 1
ATOM 1388 C CA . ASN A 1 171 ? -9.138 -11.851 -5.128 1.00 91.94 171 ASN A CA 1
ATOM 1389 C C . ASN A 1 171 ? -7.822 -11.908 -4.344 1.00 91.94 171 ASN A C 1
ATOM 1391 O O . ASN A 1 171 ? -7.824 -12.332 -3.186 1.00 91.94 171 ASN A O 1
ATOM 1395 N N . HIS A 1 172 ? -6.709 -11.469 -4.933 1.00 91.69 172 HIS A N 1
ATOM 1396 C CA . HIS A 1 172 ? -5.437 -11.355 -4.222 1.00 91.69 172 HIS A CA 1
ATOM 1397 C C . HIS A 1 172 ? -5.482 -10.294 -3.127 1.00 91.69 172 HIS A C 1
ATOM 1399 O O . HIS A 1 172 ? -5.063 -10.584 -2.010 1.00 91.69 172 HIS A O 1
ATOM 1405 N N . LEU A 1 173 ? -6.054 -9.120 -3.402 1.00 90.56 173 LEU A N 1
ATOM 1406 C CA . LEU A 1 173 ? -6.260 -8.075 -2.398 1.00 90.56 173 LEU A CA 1
ATOM 1407 C C . LEU A 1 173 ? -7.084 -8.602 -1.215 1.00 90.56 173 LEU A C 1
ATOM 1409 O O . LEU A 1 173 ? -6.635 -8.520 -0.073 1.00 90.56 173 LEU A O 1
ATOM 1413 N N . LYS A 1 174 ? -8.239 -9.229 -1.478 1.00 90.62 174 LYS A N 1
ATOM 1414 C CA . LYS A 1 174 ? -9.094 -9.824 -0.435 1.00 90.62 174 LYS A CA 1
ATOM 1415 C C . LYS A 1 174 ? -8.334 -10.828 0.429 1.00 90.62 174 LYS A C 1
ATOM 1417 O O . LYS A 1 174 ? -8.449 -10.783 1.647 1.00 90.62 174 LYS A O 1
ATOM 1422 N N . LYS A 1 175 ? -7.539 -11.710 -0.186 1.00 91.44 175 LYS A N 1
ATOM 1423 C CA . LYS A 1 175 ? -6.729 -12.700 0.543 1.00 91.44 175 LYS A CA 1
ATOM 1424 C C . LYS A 1 175 ? -5.675 -12.029 1.423 1.00 91.44 175 LYS A C 1
ATOM 1426 O O . LYS A 1 175 ? -5.618 -12.330 2.608 1.00 91.44 175 LYS A O 1
ATOM 1431 N N . SER A 1 176 ? -4.925 -11.073 0.877 1.00 89.50 176 SER A N 1
ATOM 1432 C CA . SER A 1 176 ? -3.848 -10.377 1.592 1.00 89.50 176 SER A CA 1
ATOM 1433 C C . SER A 1 176 ? -4.319 -9.554 2.797 1.00 89.50 176 SER A C 1
ATOM 1435 O O . SER A 1 176 ? -3.522 -9.276 3.697 1.00 89.50 176 SER A O 1
ATOM 1437 N N . PHE A 1 177 ? -5.595 -9.153 2.818 1.00 88.25 177 PHE A N 1
ATOM 1438 C CA . PHE A 1 177 ? -6.208 -8.397 3.914 1.00 88.25 177 PHE A CA 1
ATOM 1439 C C . PHE A 1 177 ? -7.170 -9.208 4.789 1.00 88.25 177 PHE A C 1
ATOM 1441 O O . PHE A 1 177 ? -7.616 -8.672 5.796 1.00 88.25 177 PHE A O 1
ATOM 1448 N N . ALA A 1 178 ? -7.470 -10.472 4.469 1.00 86.44 178 ALA A N 1
ATOM 1449 C CA . ALA A 1 178 ? -8.546 -11.240 5.112 1.00 86.44 178 ALA A CA 1
ATOM 1450 C C . ALA A 1 178 ? -8.468 -11.274 6.652 1.00 86.44 178 ALA A C 1
ATOM 1452 O O . ALA A 1 178 ? -9.492 -11.225 7.322 1.00 86.44 178 ALA A O 1
ATOM 1453 N N . GLU A 1 179 ? -7.259 -11.312 7.216 1.00 86.25 179 GLU A N 1
ATOM 1454 C CA . GLU A 1 179 ? -7.025 -11.338 8.670 1.00 86.25 179 GLU A CA 1
ATOM 1455 C C . GLU A 1 179 ? -6.644 -9.965 9.253 1.00 86.25 179 GLU A C 1
ATOM 1457 O O . GLU A 1 179 ? -6.143 -9.870 10.372 1.00 86.25 179 GLU A O 1
ATOM 1462 N N . ARG A 1 180 ? -6.792 -8.888 8.474 1.00 89.94 180 ARG A N 1
ATOM 1463 C CA . ARG A 1 180 ? -6.340 -7.531 8.821 1.00 89.94 180 ARG A CA 1
ATOM 1464 C C . ARG A 1 180 ? -7.404 -6.477 8.545 1.00 89.94 180 ARG A C 1
ATOM 1466 O O . ARG A 1 180 ? -7.064 -5.365 8.150 1.00 89.94 180 ARG A O 1
ATOM 1473 N N . ILE A 1 181 ? -8.671 -6.823 8.745 1.00 94.50 181 ILE A N 1
ATOM 1474 C CA . ILE A 1 181 ? -9.804 -5.912 8.578 1.00 94.50 181 ILE A CA 1
ATOM 1475 C C . ILE A 1 181 ? -10.473 -5.696 9.934 1.00 94.50 181 ILE A C 1
ATOM 1477 O O . ILE A 1 181 ? -10.862 -6.647 10.600 1.00 94.50 181 ILE A O 1
ATOM 1481 N N . ILE A 1 182 ? -10.599 -4.433 10.326 1.00 95.25 182 ILE A N 1
ATOM 1482 C CA . ILE A 1 182 ? -11.393 -3.967 11.457 1.00 95.25 182 ILE A CA 1
ATOM 1483 C C . ILE A 1 182 ? -12.772 -3.614 10.901 1.00 95.25 182 ILE A C 1
ATOM 1485 O O . ILE A 1 182 ? -12.935 -2.584 10.248 1.00 95.25 182 ILE A O 1
ATOM 1489 N N . ASP A 1 183 ? -13.744 -4.482 11.152 1.00 95.56 183 ASP A N 1
ATOM 1490 C CA . ASP A 1 183 ? -15.100 -4.413 10.590 1.00 95.56 183 ASP A CA 1
ATOM 1491 C C . ASP A 1 183 ? -16.172 -3.965 11.597 1.00 95.56 183 ASP A C 1
ATOM 1493 O O . ASP A 1 183 ? -17.334 -3.746 11.248 1.00 95.56 183 ASP A O 1
ATOM 1497 N N . SER A 1 184 ? -15.805 -3.852 12.874 1.00 96.69 184 SER A N 1
ATOM 1498 C CA . SER A 1 184 ? -16.744 -3.603 13.961 1.00 96.69 184 SER A CA 1
ATOM 1499 C C . SER A 1 184 ? -16.071 -2.943 15.163 1.00 96.69 184 SER A C 1
ATOM 1501 O O . SER A 1 184 ? -14.863 -3.057 15.383 1.00 96.69 184 SER A O 1
ATOM 1503 N N . THR A 1 185 ? -16.872 -2.290 16.007 1.00 96.62 185 THR A N 1
ATOM 1504 C CA . THR A 1 185 ? -16.418 -1.732 17.296 1.00 96.62 185 THR A CA 1
ATOM 1505 C C . THR A 1 185 ? -16.020 -2.816 18.300 1.00 96.62 185 THR A C 1
ATOM 1507 O O . THR A 1 185 ? -15.297 -2.551 19.256 1.00 96.62 185 THR A O 1
ATOM 1510 N N . GLU A 1 186 ? -16.474 -4.050 18.071 1.00 96.50 186 GLU A N 1
ATOM 1511 C CA . GLU A 1 186 ? -16.177 -5.216 18.899 1.00 96.50 186 GLU A CA 1
ATOM 1512 C C . GLU A 1 186 ? -14.891 -5.942 18.487 1.00 96.50 186 GLU A C 1
ATOM 1514 O O . GLU A 1 186 ? -14.497 -6.906 19.156 1.00 96.50 186 GLU A O 1
ATOM 1519 N N . HIS A 1 187 ? -14.237 -5.489 17.416 1.00 95.25 187 HIS A N 1
ATOM 1520 C CA . HIS A 1 187 ? -13.004 -6.070 16.912 1.00 95.25 187 HIS A CA 1
ATOM 1521 C C . HIS A 1 187 ? -11.880 -5.993 17.960 1.00 95.25 187 HIS A C 1
ATOM 1523 O O . HIS A 1 187 ? -11.743 -5.008 18.691 1.00 95.25 187 HIS A O 1
ATOM 1529 N N . GLU A 1 188 ? -11.027 -7.020 18.008 1.00 93.94 188 GLU A N 1
ATOM 1530 C CA . GLU A 1 188 ? -9.923 -7.153 18.973 1.00 93.94 188 GLU A CA 1
ATOM 1531 C C . GLU A 1 188 ? -9.040 -5.901 19.039 1.00 93.94 188 GLU A C 1
ATOM 1533 O O . GLU A 1 188 ? -8.724 -5.409 20.120 1.00 93.94 188 GLU A O 1
ATOM 1538 N N . ILE A 1 189 ? -8.676 -5.351 17.879 1.00 94.31 189 ILE A N 1
ATOM 1539 C CA . ILE A 1 189 ? -7.840 -4.147 17.796 1.00 94.31 189 ILE A CA 1
ATOM 1540 C C . ILE A 1 189 ? -8.528 -2.925 18.398 1.00 94.31 189 ILE A C 1
ATOM 1542 O O . ILE A 1 189 ? -7.872 -2.161 19.101 1.00 94.31 189 ILE A O 1
ATOM 1546 N N . VAL A 1 190 ? -9.838 -2.761 18.191 1.00 95.56 190 VAL A N 1
ATOM 1547 C CA . VAL A 1 190 ? -10.593 -1.666 18.812 1.00 95.56 190 VAL A CA 1
ATOM 1548 C C . VAL A 1 190 ? -10.575 -1.843 20.324 1.00 95.56 190 VAL A C 1
ATOM 1550 O O . VAL A 1 190 ? -10.122 -0.946 21.033 1.00 95.56 190 VAL A O 1
ATOM 1553 N N . LYS A 1 191 ? -10.955 -3.031 20.808 1.00 95.50 191 LYS A N 1
ATOM 1554 C CA . LYS A 1 191 ? -10.977 -3.371 22.237 1.00 95.50 191 LYS A CA 1
ATOM 1555 C C . LYS A 1 191 ? -9.628 -3.162 22.919 1.00 95.50 191 LYS A C 1
ATOM 1557 O O . LYS A 1 191 ? -9.600 -2.615 24.018 1.00 95.50 191 LYS A O 1
ATOM 1562 N N . ARG A 1 192 ? -8.517 -3.557 22.288 1.00 92.38 192 ARG A N 1
ATOM 1563 C CA . ARG A 1 192 ? -7.159 -3.305 22.804 1.00 92.38 192 ARG A CA 1
ATOM 1564 C C . ARG A 1 192 ? -6.850 -1.820 22.885 1.00 92.38 192 ARG A C 1
ATOM 1566 O O . ARG A 1 192 ? -6.387 -1.353 23.921 1.00 92.38 192 ARG A O 1
ATOM 1573 N N . THR A 1 193 ? -7.119 -1.078 21.814 1.00 93.56 193 THR A N 1
ATOM 1574 C CA . THR A 1 193 ? -6.820 0.358 21.743 1.00 93.56 193 THR A CA 1
ATOM 1575 C C . THR A 1 193 ? -7.548 1.151 22.828 1.00 93.56 193 THR A C 1
ATOM 1577 O O . THR A 1 193 ? -6.954 2.057 23.407 1.00 93.56 193 THR A O 1
ATOM 1580 N N . ILE A 1 194 ? -8.790 0.782 23.160 1.00 94.69 194 ILE A N 1
ATOM 1581 C CA . ILE A 1 194 ? -9.570 1.440 24.224 1.00 94.69 194 ILE A CA 1
ATOM 1582 C C . ILE A 1 194 ? -9.427 0.781 25.610 1.00 94.69 194 ILE A C 1
ATOM 1584 O O . ILE A 1 194 ? -10.097 1.193 26.554 1.00 94.69 194 ILE A O 1
ATOM 1588 N N . GLY A 1 195 ? -8.565 -0.231 25.759 1.00 92.88 195 GLY A N 1
ATOM 1589 C CA . GLY A 1 195 ? -8.240 -0.840 27.055 1.00 92.88 195 GLY A CA 1
ATOM 1590 C C . GLY A 1 195 ? -9.266 -1.835 27.614 1.00 92.88 195 GLY A C 1
ATOM 1591 O O . GLY A 1 195 ? -9.270 -2.078 28.819 1.00 92.88 195 GLY A O 1
ATOM 1592 N N . LEU A 1 196 ? -10.122 -2.429 26.777 1.00 93.12 196 LEU A N 1
ATOM 1593 C CA . LEU A 1 196 ? -11.058 -3.486 27.195 1.00 93.12 196 LEU A CA 1
ATOM 1594 C C . LEU A 1 196 ? -10.409 -4.876 27.272 1.00 93.12 196 LEU A C 1
ATOM 1596 O O . LEU A 1 196 ? -10.908 -5.740 27.990 1.00 93.12 196 LEU A O 1
ATOM 1600 N N . ILE A 1 197 ? -9.312 -5.102 26.541 1.00 90.56 197 ILE A N 1
ATOM 1601 C CA . ILE A 1 197 ? -8.527 -6.349 26.551 1.00 90.56 197 ILE A CA 1
ATOM 1602 C C . ILE A 1 197 ? -7.022 -6.049 26.423 1.00 90.56 197 ILE A C 1
ATOM 1604 O O . ILE A 1 197 ? -6.638 -4.926 26.098 1.00 90.56 197 ILE A O 1
ATOM 1608 N N . LYS A 1 198 ? -6.181 -7.062 26.673 1.00 77.81 198 LYS A N 1
ATOM 1609 C CA . LYS A 1 198 ? -4.716 -6.996 26.544 1.00 77.81 198 LYS A CA 1
ATOM 1610 C C . LYS A 1 198 ? -4.239 -7.295 25.124 1.00 77.81 198 LYS A C 1
ATOM 1612 O O . LYS A 1 198 ? -4.835 -8.175 24.459 1.00 77.81 198 LYS A O 1
#

pLDDT: mean 88.75, std 13.07, range [43.22, 98.19]

Secondary structure (DSSP, 8-state):
---GGG-TTHHHHHTT---------EE----TT--EEESSSSGGGS-EEEEEEEE-TTS-EEEEEE--SSHHHHHHHHHHT-GGG-EEEEEEEEEETTT--EEEEEEEE--TT-----HHHHHHHHHHHHHHHS-BEEEEETTTTEEEEE--S-SGGG----PPPHHHHHHHHHHHHTTSEE-STTSHHHHHHTTS--

Radius of gyration: 19.43 Å; chains: 1; bounding box: 54×46×50 Å

Sequence (198 aa):
MFDPNKHRKTAARLATLATIKPQEWQIRKPKNSDFIQIYGNSIEDLAIVNMYEQRDGGGTMKEWLIQGKDDETDEKIVQLLNPSQVKSAIVCPCVIAANMQRFIWLAKQPSPFSNRVMEVHNQIKNIIPDAQQQWVKIYWDDSTKSYMLEQPRDPEVLGHPQWPDSDEILNHLKKSFAERIIDSTEHEIVKRTIGLIK

Foldseek 3Di:
DDDPVVDPPVVVVVVPPPDPDVDQAAEDDFDQVWWKAWDDQALVVWDKFKWAWDADPVRDTDTFTEAAPDPVQSVVLCVLLPLQRIWMFTWTWMATLVPRRIHTYGLTFGRPSDPDGDVQRVLSNVCNNVRNVFTWGWDQDPVVRHIDTGHDPDRVVSPDRDDDDPVVVVVSVCVNNVVRYDHGCPDPVSCVSNVVDD